Protein AF-A0A6L5TK35-F1 (afdb_monomer)

Nearest PDB structures (foldseek):
  1g4r-assembly1_A  TM=1.426E-01  e=9.897E+00  Bos taurus

Radius of gyration: 71.77 Å; Cα contacts (8 Å, |Δi|>4): 698; chains: 1; bounding box: 148×45×226 Å

Structure (mmCIF, N/CA/C/O backbone):
data_AF-A0A6L5TK35-F1
#
_entry.id   AF-A0A6L5TK35-F1
#
loop_
_atom_site.group_PDB
_atom_site.id
_atom_site.type_symbol
_atom_site.label_atom_id
_atom_site.label_alt_id
_atom_site.label_comp_id
_atom_site.label_asym_id
_atom_site.label_entity_id
_atom_site.label_seq_id
_atom_site.pdbx_PDB_ins_code
_atom_site.Cartn_x
_atom_site.Cartn_y
_atom_site.Cartn_z
_atom_site.occupancy
_atom_site.B_iso_or_equiv
_atom_site.auth_seq_id
_atom_site.auth_comp_id
_atom_site.auth_asym_id
_atom_site.auth_atom_id
_atom_site.pdbx_PDB_model_num
ATOM 1 N N . MET A 1 1 ? 78.927 24.152 -105.990 1.00 52.56 1 MET A N 1
ATOM 2 C CA . MET A 1 1 ? 77.869 25.042 -105.463 1.00 52.56 1 MET A CA 1
ATOM 3 C C . MET A 1 1 ? 78.026 25.077 -103.949 1.00 52.56 1 MET A C 1
ATOM 5 O O . MET A 1 1 ? 78.065 24.007 -103.358 1.00 52.56 1 MET A O 1
ATOM 9 N N . LYS A 1 2 ? 78.252 26.250 -103.337 1.00 48.91 2 LYS A N 1
ATOM 10 C CA . LYS A 1 2 ? 78.361 26.370 -101.871 1.00 48.91 2 LYS A CA 1
ATOM 11 C C . LYS A 1 2 ? 76.968 26.155 -101.270 1.00 48.91 2 LYS A C 1
ATOM 13 O O . LYS A 1 2 ? 76.045 26.854 -101.669 1.00 48.91 2 LYS A O 1
ATOM 18 N N . GLN A 1 3 ? 76.815 25.190 -100.365 1.00 51.94 3 GLN A N 1
ATOM 19 C CA . GLN A 1 3 ? 75.599 25.062 -99.560 1.00 51.94 3 GLN A CA 1
ATOM 20 C C . GLN A 1 3 ? 75.568 26.212 -98.549 1.00 51.94 3 GLN A C 1
ATOM 22 O O . GLN A 1 3 ? 76.463 26.326 -97.713 1.00 51.94 3 GLN A O 1
ATOM 27 N N . GLU A 1 4 ? 74.563 27.077 -98.655 1.00 52.31 4 GLU A N 1
ATOM 28 C CA . GLU A 1 4 ? 74.246 28.053 -97.617 1.00 52.31 4 GLU A CA 1
ATOM 29 C C . GLU A 1 4 ? 73.622 27.324 -96.426 1.00 52.31 4 GLU A C 1
ATOM 31 O O . GLU A 1 4 ? 72.614 26.629 -96.555 1.00 52.31 4 GLU A O 1
ATOM 36 N N . THR A 1 5 ? 74.226 27.467 -95.250 1.00 50.34 5 THR A N 1
ATOM 37 C CA . THR A 1 5 ? 73.636 26.994 -93.999 1.00 50.34 5 THR A CA 1
ATOM 38 C C . THR A 1 5 ? 72.683 28.056 -93.468 1.00 50.34 5 THR A C 1
ATOM 40 O O . THR A 1 5 ? 73.121 29.121 -93.035 1.00 50.34 5 THR A O 1
ATOM 43 N N . VAL A 1 6 ? 71.383 27.762 -93.486 1.00 57.31 6 VAL A N 1
ATOM 44 C CA . VAL A 1 6 ? 70.360 28.585 -92.828 1.00 57.31 6 VAL A CA 1
ATOM 45 C C . VAL A 1 6 ? 70.370 28.275 -91.322 1.00 57.31 6 VAL A C 1
ATOM 47 O O . VAL A 1 6 ? 70.289 27.100 -90.955 1.00 57.31 6 VAL A O 1
ATOM 50 N N . PRO A 1 7 ? 70.473 29.278 -90.430 1.00 59.94 7 PRO A N 1
ATOM 51 C CA . PRO A 1 7 ? 70.455 29.045 -88.989 1.00 59.94 7 PRO A CA 1
ATOM 52 C C . PRO A 1 7 ? 69.076 28.563 -88.514 1.00 59.94 7 PRO A C 1
ATOM 54 O O . PRO A 1 7 ? 68.037 29.002 -89.009 1.00 59.94 7 PRO A O 1
ATOM 57 N N . ALA A 1 8 ? 69.061 27.661 -87.530 1.00 64.75 8 ALA A N 1
ATOM 58 C CA . ALA A 1 8 ? 67.825 27.165 -86.934 1.00 64.75 8 ALA A CA 1
ATOM 59 C C . ALA A 1 8 ? 67.025 28.319 -86.304 1.00 64.75 8 ALA A C 1
ATOM 61 O O . ALA A 1 8 ? 67.561 29.105 -85.527 1.00 64.75 8 ALA A O 1
ATOM 62 N N . THR A 1 9 ? 65.719 28.393 -86.583 1.00 69.56 9 THR A N 1
ATOM 63 C CA . THR A 1 9 ? 64.826 29.471 -86.107 1.00 69.56 9 THR A CA 1
ATOM 64 C C . THR A 1 9 ? 64.514 29.424 -84.602 1.00 69.56 9 THR A C 1
ATOM 66 O O . THR A 1 9 ? 63.673 30.185 -84.129 1.00 69.56 9 THR A O 1
ATOM 69 N N . GLY A 1 10 ? 65.150 28.516 -83.855 1.00 73.25 10 GLY A N 1
ATOM 70 C CA . GLY A 1 10 ? 64.905 28.274 -82.433 1.00 73.25 10 GLY A CA 1
ATOM 71 C C . GLY A 1 10 ? 63.574 27.570 -82.136 1.00 73.25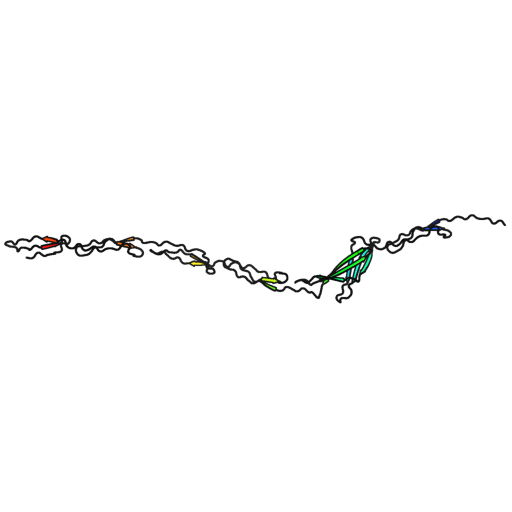 10 GLY A C 1
ATOM 72 O O . GLY A 1 10 ? 62.666 27.507 -82.968 1.00 73.25 10 GLY A O 1
ATOM 73 N N . HIS A 1 11 ? 63.457 27.029 -80.921 1.00 78.31 11 HIS A N 1
ATOM 74 C CA . HIS A 1 11 ? 62.212 26.452 -80.417 1.00 78.31 11 HIS A CA 1
ATOM 75 C C . HIS A 1 11 ? 61.369 27.540 -79.750 1.00 78.31 11 HIS A C 1
ATOM 77 O O . HIS A 1 11 ? 61.715 28.026 -78.675 1.00 78.31 11 HIS A O 1
ATOM 83 N N . LYS A 1 12 ? 60.246 27.911 -80.377 1.00 86.44 12 LYS A N 1
ATOM 84 C CA . LYS A 1 12 ? 59.234 28.758 -79.734 1.00 86.44 12 LYS A CA 1
ATOM 85 C C . LYS A 1 12 ? 58.349 27.895 -78.836 1.00 86.44 12 LYS A C 1
ATOM 87 O O . LYS A 1 12 ? 57.559 27.090 -79.339 1.00 86.44 12 LYS A O 1
ATOM 92 N N . GLU A 1 13 ? 58.538 28.058 -77.536 1.00 87.06 13 GLU A N 1
ATOM 93 C CA . GLU A 1 13 ? 57.864 27.319 -76.471 1.00 87.06 13 GLU A CA 1
ATOM 94 C C . GLU A 1 13 ? 56.397 27.745 -76.321 1.00 87.06 13 GLU A C 1
ATOM 96 O O . GLU A 1 13 ? 56.072 28.931 -76.412 1.00 87.06 13 GLU A O 1
ATOM 101 N N . VAL A 1 14 ? 55.523 26.760 -76.123 1.00 88.75 14 VAL A N 1
ATOM 102 C CA . VAL A 1 14 ? 54.118 26.913 -75.736 1.00 88.75 14 VAL A CA 1
ATOM 103 C C . VAL A 1 14 ? 53.916 26.151 -74.438 1.00 88.75 14 VAL A C 1
ATOM 105 O O . VAL A 1 14 ? 54.375 25.016 -74.309 1.00 88.75 14 VAL A O 1
ATOM 108 N N . THR A 1 15 ? 53.246 26.794 -73.487 1.00 91.94 15 THR A N 1
ATOM 109 C CA . THR A 1 15 ? 52.913 26.208 -72.190 1.00 91.94 15 THR A CA 1
ATOM 110 C C . THR A 1 15 ? 51.672 25.329 -72.312 1.00 91.94 15 THR A C 1
ATOM 112 O O . THR A 1 15 ? 50.625 25.785 -72.773 1.00 91.94 15 THR A O 1
ATOM 115 N N . ASP A 1 16 ? 51.786 24.090 -71.844 1.00 91.75 16 ASP A N 1
ATOM 116 C CA . ASP A 1 16 ? 50.673 23.172 -71.638 1.00 91.75 16 ASP A CA 1
ATOM 117 C C . ASP A 1 16 ? 50.151 23.365 -70.214 1.00 91.75 16 ASP A C 1
ATOM 119 O O . ASP A 1 16 ? 50.834 23.039 -69.237 1.00 91.75 16 ASP A O 1
ATOM 123 N N . ALA A 1 17 ? 48.951 23.937 -70.096 1.00 92.25 17 ALA A N 1
ATOM 124 C CA . ALA A 1 17 ? 48.377 24.304 -68.808 1.00 92.25 17 ALA A CA 1
ATOM 125 C C . ALA A 1 17 ? 48.248 23.093 -67.870 1.00 92.25 17 ALA A C 1
ATOM 127 O O . ALA A 1 17 ? 47.865 21.994 -68.282 1.00 92.25 17 ALA A O 1
ATOM 128 N N . ALA A 1 18 ? 48.538 23.314 -66.587 1.00 92.12 18 ALA A N 1
ATOM 129 C CA . ALA A 1 18 ? 48.286 22.322 -65.553 1.00 92.12 18 ALA A CA 1
ATOM 130 C C . ALA A 1 18 ? 46.787 21.989 -65.465 1.00 92.12 18 ALA A C 1
ATOM 132 O O . ALA A 1 18 ? 45.926 22.861 -65.600 1.00 92.12 18 ALA A O 1
ATOM 133 N N . VAL A 1 19 ? 46.482 20.726 -65.175 1.00 93.31 19 VAL A N 1
ATOM 134 C CA . VAL A 1 1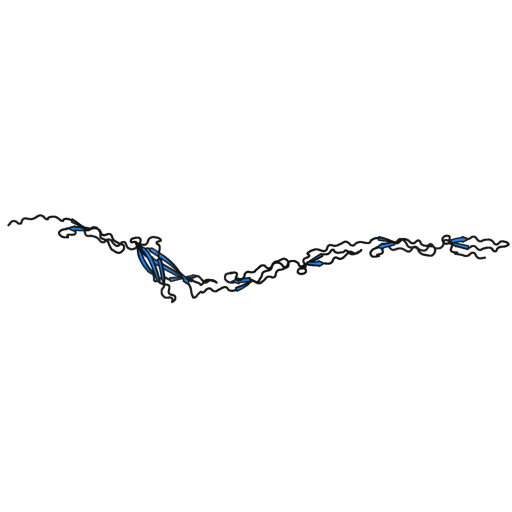9 ? 45.118 20.247 -64.925 1.00 93.31 19 VAL A CA 1
ATOM 135 C C . VAL A 1 19 ? 45.043 19.815 -63.468 1.00 93.31 19 VAL A C 1
ATOM 137 O O . VAL A 1 19 ? 45.734 18.882 -63.063 1.00 93.31 19 VAL A O 1
ATOM 140 N N . ALA A 1 20 ? 44.227 20.488 -62.659 1.00 89.56 20 ALA A N 1
ATOM 141 C CA . ALA A 1 20 ? 44.063 20.113 -61.257 1.00 89.56 20 ALA A CA 1
ATOM 142 C C . ALA A 1 20 ? 43.398 18.723 -61.132 1.00 89.56 20 ALA A C 1
ATOM 144 O O . ALA A 1 20 ? 42.467 18.429 -61.889 1.00 89.56 20 ALA A O 1
ATOM 145 N N . PRO A 1 21 ? 43.842 17.861 -60.196 1.00 89.75 21 PRO A N 1
ATOM 146 C CA . PRO A 1 21 ? 43.161 16.598 -59.924 1.00 89.75 21 PRO A CA 1
ATOM 147 C C . PRO A 1 21 ? 41.766 16.846 -59.334 1.00 89.75 21 PRO A C 1
ATOM 149 O O . PRO A 1 21 ? 41.545 17.820 -58.614 1.00 89.75 21 PRO A O 1
ATOM 152 N N . THR A 1 22 ? 40.830 15.934 -59.593 1.00 90.06 22 THR A N 1
ATOM 153 C CA . THR A 1 22 ? 39.521 15.894 -58.920 1.00 90.06 22 THR A CA 1
ATOM 154 C C . THR A 1 22 ? 39.475 14.729 -57.929 1.00 90.06 22 THR A C 1
ATOM 156 O O . THR A 1 22 ? 40.470 14.031 -57.725 1.00 90.06 22 THR A O 1
ATOM 159 N N . CYS A 1 23 ? 38.320 14.477 -57.304 1.00 86.31 23 CYS A N 1
ATOM 160 C CA . CYS A 1 23 ? 38.152 13.307 -56.436 1.00 86.31 23 CYS A CA 1
ATOM 161 C C . CYS A 1 23 ? 38.309 11.973 -57.185 1.00 86.31 23 CYS A C 1
ATOM 163 O O . CYS A 1 23 ? 38.750 10.998 -56.585 1.00 86.31 23 CYS A O 1
ATOM 165 N N . THR A 1 24 ? 37.990 11.933 -58.484 1.00 87.44 24 THR A N 1
ATOM 166 C CA . THR A 1 24 ? 37.947 10.698 -59.290 1.00 87.44 24 THR A CA 1
ATOM 167 C C . THR A 1 24 ? 38.913 10.687 -60.474 1.00 87.44 24 THR A C 1
ATOM 169 O O . THR A 1 24 ? 39.152 9.625 -61.046 1.00 87.44 24 THR A O 1
ATOM 172 N N . LYS A 1 25 ? 39.483 11.837 -60.862 1.00 89.81 25 LYS A N 1
ATOM 173 C CA . LYS A 1 25 ? 40.400 11.954 -62.005 1.00 89.81 25 LYS A CA 1
ATOM 174 C C . LYS A 1 25 ? 41.754 12.511 -61.579 1.00 89.81 25 LYS A C 1
ATOM 176 O O . LYS A 1 25 ? 41.826 13.493 -60.841 1.00 89.81 25 LYS A O 1
ATOM 181 N N . ASN A 1 26 ? 42.818 11.902 -62.099 1.00 92.62 26 ASN A N 1
ATOM 182 C CA . ASN A 1 26 ? 44.179 12.409 -61.953 1.00 92.62 26 ASN A CA 1
ATOM 183 C C . ASN A 1 26 ? 44.333 13.758 -62.671 1.00 92.62 26 ASN A C 1
ATOM 185 O O . ASN A 1 26 ? 43.735 13.983 -63.724 1.00 92.62 26 ASN A O 1
ATOM 189 N N . GLY A 1 27 ? 45.157 14.629 -62.100 1.00 92.12 27 GLY A N 1
ATOM 190 C CA . GLY A 1 27 ? 45.593 15.882 -62.703 1.00 92.12 27 GLY A CA 1
ATOM 191 C C . GLY A 1 27 ? 46.914 15.734 -63.461 1.00 92.12 27 GLY A C 1
ATOM 192 O O . GLY A 1 27 ? 47.513 14.657 -63.505 1.00 92.12 27 GLY A O 1
ATOM 193 N N . LEU A 1 28 ? 47.392 16.841 -64.020 1.00 94.81 28 LEU A N 1
ATOM 194 C CA . LEU A 1 28 ? 48.664 16.960 -64.728 1.00 94.81 28 LEU A CA 1
ATOM 195 C C . LEU A 1 28 ? 49.396 18.224 -64.268 1.00 94.81 28 LEU A C 1
ATOM 197 O O . LEU A 1 28 ? 48.783 19.283 -64.125 1.00 94.81 28 LEU A O 1
ATOM 201 N N . THR A 1 29 ? 50.710 18.130 -64.057 1.00 94.44 29 THR A N 1
ATOM 202 C CA . THR A 1 29 ? 51.550 19.319 -63.848 1.00 94.44 29 THR A CA 1
ATOM 203 C C . THR A 1 29 ? 51.613 20.169 -65.117 1.00 94.44 29 THR A C 1
ATOM 205 O O . THR A 1 29 ? 51.351 19.682 -66.215 1.00 94.44 29 THR A O 1
ATOM 208 N N . GLU A 1 30 ? 52.029 21.427 -64.988 1.00 94.81 30 GLU A N 1
ATOM 209 C CA . GLU A 1 30 ? 52.361 22.256 -66.149 1.00 94.81 30 GLU A CA 1
ATOM 210 C C . GLU A 1 30 ? 53.496 21.614 -66.971 1.00 94.81 30 GLU A C 1
ATOM 212 O O . GLU A 1 30 ? 54.431 21.017 -66.413 1.00 94.81 30 GLU A O 1
ATOM 217 N N . GLY A 1 31 ? 53.383 21.702 -68.296 1.00 92.38 31 GLY A N 1
ATOM 218 C CA . GLY A 1 31 ? 54.370 21.217 -69.257 1.00 92.38 31 GLY A CA 1
ATOM 219 C C . GLY A 1 31 ? 54.637 22.248 -70.347 1.00 92.38 31 GLY A C 1
ATOM 220 O O . GLY A 1 31 ? 54.054 23.333 -70.353 1.00 92.38 31 GLY A O 1
ATOM 221 N N . SER A 1 32 ? 55.531 21.922 -71.273 1.00 91.81 32 SER A N 1
ATOM 222 C CA . SER A 1 32 ? 55.772 22.775 -72.430 1.00 91.81 32 SER A CA 1
ATOM 223 C C . SER A 1 32 ? 56.319 22.020 -73.634 1.00 91.81 32 SER A C 1
ATOM 225 O O . SER A 1 32 ? 57.124 21.083 -73.521 1.00 91.81 32 SER A O 1
ATOM 227 N N . HIS A 1 33 ? 55.919 22.479 -74.818 1.00 91.56 33 HIS A N 1
ATOM 228 C CA . HIS A 1 33 ? 56.354 21.925 -76.094 1.00 91.56 33 HIS A CA 1
ATOM 229 C C . HIS A 1 33 ? 56.657 23.019 -77.125 1.00 91.56 33 HIS A C 1
ATOM 231 O O . HIS A 1 33 ? 56.273 24.183 -76.997 1.00 91.56 33 HIS A O 1
ATOM 237 N N . CYS A 1 34 ? 57.382 22.659 -78.183 1.00 90.38 34 CYS A N 1
ATOM 238 C CA . CYS A 1 34 ? 57.625 23.568 -79.295 1.00 90.38 34 CYS A CA 1
ATOM 239 C C . CYS A 1 34 ? 56.406 23.643 -80.225 1.00 90.38 34 CYS A C 1
ATOM 241 O O . CYS A 1 34 ? 56.068 22.657 -80.877 1.00 90.38 34 CYS A O 1
ATOM 243 N N . SER A 1 35 ? 55.838 24.842 -80.389 1.00 86.38 35 SER A N 1
ATOM 244 C CA . SER A 1 35 ? 54.681 25.119 -81.269 1.00 86.38 35 SER A CA 1
ATOM 245 C C . SER A 1 35 ? 54.803 24.622 -82.713 1.00 86.38 35 SER A C 1
ATOM 247 O O . SER A 1 35 ? 53.789 24.407 -83.369 1.00 86.38 35 SER A O 1
ATOM 249 N N . LYS A 1 36 ? 56.026 24.500 -83.245 1.00 83.12 36 LYS A N 1
ATOM 250 C CA . LYS A 1 36 ? 56.259 24.139 -84.653 1.00 83.12 36 LYS A CA 1
ATOM 251 C C . LYS A 1 36 ? 56.576 22.664 -84.884 1.00 83.12 36 LYS A C 1
ATOM 253 O O . LYS A 1 36 ? 56.231 22.152 -85.940 1.00 83.12 36 LYS A O 1
ATOM 258 N N . CYS A 1 37 ? 57.269 22.002 -83.956 1.00 86.81 37 CYS A N 1
ATOM 259 C CA . CYS A 1 37 ? 57.750 20.627 -84.153 1.00 86.81 37 CYS A CA 1
ATOM 260 C C . CYS A 1 37 ? 57.312 19.638 -83.067 1.00 86.81 37 CYS A C 1
ATOM 262 O O . CYS A 1 37 ? 57.640 18.461 -83.166 1.00 86.81 37 CYS A O 1
ATOM 264 N N . GLY A 1 38 ? 56.612 20.095 -82.025 1.00 83.69 38 GLY A N 1
ATOM 265 C CA . GLY A 1 38 ? 56.107 19.236 -80.952 1.00 83.69 38 GLY A CA 1
ATOM 266 C C . GLY A 1 38 ? 57.175 18.691 -80.002 1.00 83.69 38 GLY A C 1
ATOM 267 O O . GLY A 1 38 ? 56.848 17.893 -79.131 1.00 83.69 38 GLY A O 1
ATOM 268 N N . TRP A 1 39 ? 58.442 19.107 -80.133 1.00 88.62 39 TRP A N 1
ATOM 269 C CA . TRP A 1 39 ? 59.484 18.697 -79.191 1.00 88.62 39 TRP A CA 1
ATOM 270 C C . TRP A 1 39 ? 59.112 19.135 -77.771 1.00 88.62 39 TRP A C 1
ATOM 272 O O . TRP A 1 39 ? 58.906 20.326 -77.524 1.00 88.62 39 TRP A O 1
ATOM 282 N N . VAL A 1 40 ? 59.005 18.164 -76.865 1.00 88.69 40 VAL A N 1
ATOM 283 C CA . VAL A 1 40 ? 58.624 18.376 -75.468 1.00 88.69 40 VAL A CA 1
ATOM 284 C C . VAL A 1 40 ? 59.851 18.834 -74.696 1.00 88.69 40 VAL A C 1
ATOM 286 O O . VAL A 1 40 ? 60.825 18.092 -74.567 1.00 88.69 40 VAL A O 1
ATOM 289 N N . LYS A 1 41 ? 59.791 20.056 -74.170 1.00 88.00 41 LYS A N 1
ATOM 290 C CA . LYS A 1 41 ? 60.854 20.622 -73.339 1.00 88.00 41 LYS A CA 1
ATOM 291 C C . LYS A 1 41 ? 60.641 20.266 -71.869 1.00 88.00 41 LYS A C 1
ATOM 293 O O . LYS A 1 41 ? 61.600 19.936 -71.176 1.00 88.00 41 LYS A O 1
ATOM 298 N N . GLN A 1 42 ? 59.386 20.262 -71.422 1.00 91.94 42 GLN A N 1
ATOM 299 C CA . GLN A 1 42 ? 58.986 19.804 -70.097 1.00 91.94 42 GLN A CA 1
ATOM 300 C C . GLN A 1 42 ? 57.751 18.911 -70.212 1.00 91.94 42 GLN A C 1
ATOM 302 O O . GLN A 1 42 ? 56.672 19.365 -70.581 1.00 91.94 42 GLN A O 1
ATOM 307 N N . ALA A 1 43 ? 57.902 17.629 -69.884 1.00 91.50 43 ALA A N 1
ATOM 308 C CA . ALA A 1 43 ? 56.780 16.699 -69.886 1.00 91.50 43 ALA A CA 1
ATOM 309 C C . ALA A 1 43 ? 55.846 16.958 -68.694 1.00 91.50 43 ALA A C 1
ATOM 311 O O . ALA A 1 43 ? 56.313 17.135 -67.564 1.00 91.50 43 ALA A O 1
ATOM 312 N N . GLN A 1 44 ? 54.533 16.911 -68.934 1.00 93.44 44 GLN A N 1
ATOM 313 C CA . GLN A 1 44 ? 53.542 16.891 -67.860 1.00 93.44 44 GLN A CA 1
ATOM 314 C C . GLN A 1 44 ? 53.674 15.593 -67.051 1.00 93.44 44 GLN A C 1
ATOM 316 O O . GLN A 1 44 ? 53.818 14.506 -67.615 1.00 93.44 44 GLN A O 1
ATOM 321 N N . LYS A 1 45 ? 53.619 15.699 -65.722 1.00 93.94 45 LYS A N 1
ATOM 322 C CA . LYS A 1 45 ? 53.629 14.558 -64.799 1.00 93.94 45 LYS A CA 1
ATOM 323 C C . LYS A 1 45 ? 52.234 14.357 -64.201 1.00 93.94 45 LYS A C 1
ATOM 325 O O . LYS A 1 45 ? 51.566 15.351 -63.910 1.00 93.94 45 LYS A O 1
ATOM 330 N N . PRO A 1 46 ? 51.791 13.106 -63.990 1.00 92.38 46 PRO A N 1
ATOM 331 C CA . PRO A 1 46 ? 50.503 12.837 -63.368 1.00 92.38 46 PRO A CA 1
ATOM 332 C C . PRO A 1 46 ? 50.493 13.273 -61.898 1.00 92.38 46 PRO A C 1
ATOM 334 O O . PRO A 1 46 ? 51.460 13.056 -61.167 1.00 92.38 46 PRO A O 1
ATOM 337 N N . ILE A 1 47 ? 49.373 13.850 -61.470 1.00 90.69 47 ILE A N 1
ATOM 338 C CA . ILE A 1 47 ? 49.049 14.144 -60.071 1.00 90.69 47 ILE A CA 1
ATOM 339 C C . ILE A 1 47 ? 47.893 13.220 -59.684 1.00 90.69 47 ILE A C 1
ATOM 341 O O . ILE A 1 47 ? 46.862 13.226 -60.356 1.00 90.69 47 ILE A O 1
ATOM 345 N N . SER A 1 48 ? 48.050 12.415 -58.633 1.00 91.62 48 SER A N 1
ATOM 346 C CA . SER A 1 48 ? 46.999 11.489 -58.191 1.00 91.62 48 SER A CA 1
ATOM 347 C C . SER A 1 48 ? 45.694 12.221 -57.871 1.00 91.62 48 SER A C 1
ATOM 349 O O . SER A 1 48 ? 45.712 13.339 -57.354 1.00 91.62 48 SER A O 1
ATOM 351 N N . ALA A 1 49 ? 44.562 11.577 -58.163 1.00 89.69 49 ALA A N 1
ATOM 352 C CA . ALA A 1 49 ? 43.250 12.036 -57.726 1.00 89.69 49 ALA A CA 1
ATOM 353 C C . ALA A 1 49 ? 43.242 12.289 -56.208 1.00 89.69 49 ALA A C 1
ATOM 355 O O . ALA A 1 49 ? 43.883 11.567 -55.442 1.00 89.69 49 ALA A O 1
ATOM 356 N N . ILE A 1 50 ? 42.490 13.303 -55.778 1.00 88.19 50 ILE A N 1
ATOM 357 C CA . ILE A 1 50 ? 42.399 13.720 -54.368 1.00 88.19 50 ILE A CA 1
ATOM 358 C C . ILE A 1 50 ? 41.769 12.609 -53.512 1.00 88.19 50 ILE A C 1
ATOM 360 O O . ILE A 1 50 ? 42.074 12.473 -52.329 1.00 88.19 50 ILE A O 1
ATOM 364 N N . GLY A 1 51 ? 40.901 11.799 -54.125 1.00 86.50 51 GLY A N 1
ATOM 365 C CA . GLY A 1 51 ? 40.095 10.807 -53.437 1.00 86.50 51 GLY A CA 1
ATOM 366 C C . GLY A 1 51 ? 38.935 11.431 -52.664 1.00 86.50 51 GLY A C 1
ATOM 367 O O . GLY A 1 51 ? 38.864 12.641 -52.416 1.00 86.50 51 GLY A O 1
ATOM 368 N N . HIS A 1 52 ? 37.994 10.574 -52.289 1.00 87.75 52 HIS A N 1
ATOM 369 C CA . HIS A 1 52 ? 36.882 10.969 -51.443 1.00 87.75 52 HIS A CA 1
ATOM 370 C C . HIS A 1 52 ? 37.297 10.965 -49.976 1.00 87.75 52 HIS A C 1
ATOM 372 O O . HIS A 1 52 ? 37.937 10.027 -49.501 1.00 87.75 52 HIS A O 1
ATOM 378 N N . ALA A 1 53 ? 36.890 12.005 -49.259 1.00 89.75 53 ALA A N 1
ATOM 379 C CA . ALA A 1 53 ? 37.154 12.146 -47.841 1.00 89.75 53 ALA A CA 1
ATOM 380 C C . ALA A 1 53 ? 35.927 12.717 -47.138 1.00 89.75 53 ALA A C 1
ATOM 382 O O . ALA A 1 53 ? 35.261 13.612 -47.663 1.00 89.75 53 ALA A O 1
ATOM 383 N N . VAL A 1 54 ? 35.659 12.212 -45.941 1.00 90.25 54 VAL A N 1
ATOM 384 C 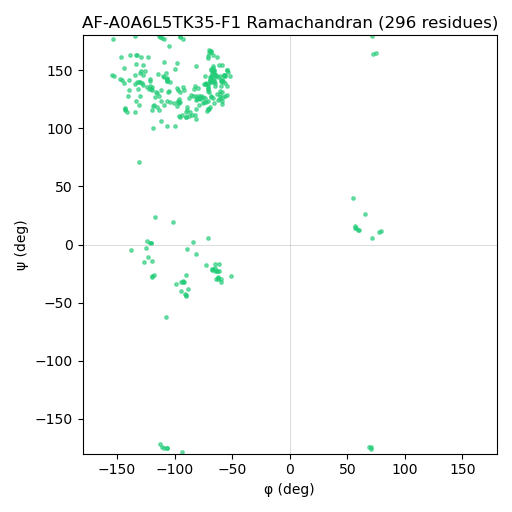CA . VAL A 1 54 ? 34.588 12.710 -45.077 1.00 90.25 54 VAL A CA 1
ATOM 385 C C . VAL A 1 54 ? 35.184 13.684 -44.045 1.00 90.25 54 VAL A C 1
ATOM 387 O O . VAL A 1 54 ? 36.403 13.712 -43.814 1.00 90.25 54 VAL A O 1
ATOM 390 N N . GLU A 1 55 ? 34.363 14.589 -43.510 1.00 85.81 55 GLU A N 1
ATOM 391 C CA . GLU A 1 55 ? 34.754 15.434 -42.378 1.00 85.81 55 GLU A CA 1
ATOM 392 C C . GLU A 1 55 ? 34.603 14.694 -41.045 1.00 85.81 55 GLU A C 1
ATOM 394 O O . GLU A 1 55 ? 33.755 13.817 -40.863 1.00 85.81 55 GLU A O 1
ATOM 399 N N . LYS A 1 56 ? 35.398 15.092 -40.047 1.00 80.94 56 LYS A N 1
ATOM 400 C CA . LYS A 1 56 ? 35.217 14.585 -38.684 1.00 80.94 56 LYS A CA 1
ATOM 401 C C . LYS A 1 56 ? 33.817 14.957 -38.192 1.00 80.94 56 LYS A C 1
ATOM 403 O O . LYS A 1 56 ? 33.490 16.135 -38.155 1.00 80.94 56 LYS A O 1
ATOM 408 N N . LYS A 1 57 ? 33.049 13.950 -37.752 1.00 78.56 57 LYS A N 1
ATOM 409 C CA . LYS A 1 57 ? 31.646 14.076 -37.313 1.00 78.56 57 LYS A CA 1
ATOM 410 C C . LYS A 1 57 ? 30.664 14.479 -38.423 1.00 78.56 57 LYS A C 1
ATOM 412 O O . LYS A 1 57 ? 29.635 15.072 -38.118 1.00 78.56 57 LYS A O 1
ATOM 417 N N . ALA A 1 58 ? 30.968 14.173 -39.684 1.00 82.88 58 ALA A N 1
ATOM 418 C CA . ALA A 1 58 ? 30.005 14.381 -40.756 1.00 82.88 58 ALA A CA 1
ATOM 419 C C . ALA A 1 58 ? 28.688 13.647 -40.474 1.00 82.88 58 ALA A C 1
ATOM 421 O O . ALA A 1 58 ? 28.679 12.536 -39.931 1.00 82.88 58 ALA A O 1
ATOM 422 N N . GLU A 1 59 ? 27.588 14.266 -40.888 1.00 86.31 59 GLU A N 1
ATOM 423 C CA . GLU A 1 59 ? 26.285 13.618 -40.892 1.00 86.31 59 GLU A CA 1
ATOM 424 C C . GLU A 1 59 ? 26.317 12.420 -41.846 1.00 86.31 59 GLU A C 1
ATOM 426 O O . GLU A 1 59 ? 26.766 12.512 -42.992 1.00 86.31 59 GLU A O 1
ATOM 431 N N . THR A 1 60 ? 25.870 11.273 -41.341 1.00 91.38 60 THR A N 1
ATOM 432 C CA . THR A 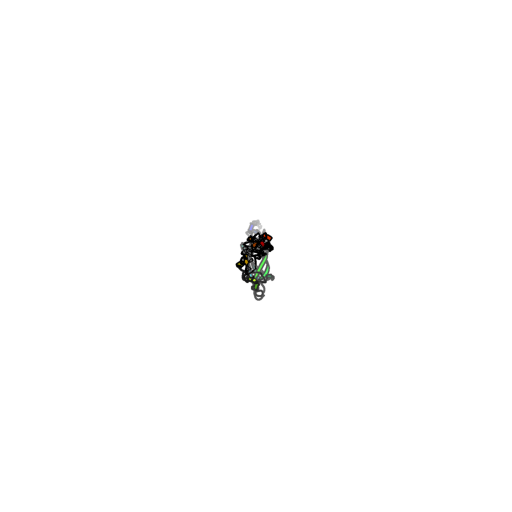1 60 ? 25.839 10.008 -42.075 1.00 91.38 60 THR A CA 1
ATOM 433 C C . THR A 1 60 ? 24.412 9.495 -42.132 1.00 91.38 60 THR A C 1
ATOM 435 O O . THR A 1 60 ? 23.658 9.591 -41.164 1.00 91.38 60 THR A O 1
ATOM 438 N N . VAL A 1 61 ? 24.044 8.932 -43.276 1.00 94.00 61 VAL A N 1
ATOM 439 C CA . VAL A 1 61 ? 22.753 8.274 -43.482 1.00 94.00 61 VAL A CA 1
ATOM 440 C C . VAL A 1 61 ? 22.982 6.770 -43.494 1.00 94.00 61 VAL A C 1
ATOM 442 O O . VAL A 1 61 ? 23.886 6.291 -44.180 1.00 94.00 61 VAL A O 1
ATOM 445 N N . TRP A 1 62 ? 22.168 6.045 -42.725 1.00 94.62 62 TRP A N 1
ATOM 446 C CA . TRP A 1 62 ? 22.302 4.608 -42.500 1.00 94.62 62 TRP A CA 1
ATOM 447 C C . TRP A 1 62 ? 21.054 3.861 -42.967 1.00 94.62 62 TRP A C 1
ATOM 449 O O . TRP A 1 62 ? 19.973 4.004 -42.396 1.00 94.62 62 TRP A O 1
ATOM 459 N N . GLU A 1 63 ? 21.217 3.011 -43.972 1.00 94.06 63 GLU A N 1
ATOM 460 C CA . GLU A 1 63 ? 20.186 2.121 -44.500 1.00 94.06 63 GLU A CA 1
ATOM 461 C C . GLU A 1 63 ? 20.494 0.687 -44.054 1.00 94.06 63 GLU A C 1
ATOM 463 O O . GLU A 1 63 ? 21.370 0.017 -44.600 1.00 94.06 63 GLU A O 1
ATOM 468 N N . TRP A 1 64 ? 19.781 0.221 -43.031 1.00 93.44 64 TRP A N 1
ATOM 469 C CA . TRP A 1 64 ? 19.959 -1.115 -42.462 1.00 93.44 64 TRP A CA 1
ATOM 470 C C . TRP A 1 64 ? 18.941 -2.099 -43.029 1.00 93.44 64 TRP A C 1
ATOM 472 O O . TRP A 1 64 ? 17.736 -1.909 -42.841 1.00 93.44 64 TRP A O 1
ATOM 482 N N . ASN A 1 65 ? 19.428 -3.192 -43.607 1.00 90.75 65 ASN A N 1
ATOM 483 C CA . ASN A 1 65 ? 18.640 -4.335 -44.046 1.00 90.75 65 ASN A CA 1
ATOM 484 C C . ASN A 1 65 ? 18.979 -5.546 -43.163 1.00 90.75 65 ASN A C 1
ATOM 486 O O . ASN A 1 65 ? 20.067 -6.110 -43.278 1.00 90.75 65 ASN A O 1
ATOM 490 N N . ILE A 1 66 ? 18.063 -5.904 -42.260 1.00 88.00 66 ILE A N 1
ATOM 491 C CA . ILE A 1 66 ? 18.207 -7.019 -41.312 1.00 88.00 66 ILE A CA 1
ATOM 492 C C . ILE A 1 66 ? 17.077 -8.015 -41.605 1.00 88.00 66 ILE A C 1
ATOM 494 O O . ILE A 1 66 ? 15.931 -7.756 -41.229 1.00 88.00 66 ILE A O 1
ATOM 498 N N . PRO A 1 67 ? 17.366 -9.108 -42.324 1.00 82.88 67 PRO A N 1
ATOM 499 C CA . PRO A 1 67 ? 16.361 -10.094 -42.702 1.00 82.88 67 PRO A CA 1
ATOM 500 C C . PRO A 1 67 ? 15.839 -10.902 -41.506 1.00 82.88 67 PRO A C 1
ATOM 502 O O . PRO A 1 67 ? 16.606 -11.329 -40.644 1.00 82.88 67 PRO A O 1
ATOM 505 N N . ALA A 1 68 ? 14.529 -11.162 -41.471 1.00 75.44 68 ALA A N 1
ATOM 506 C CA . ALA A 1 68 ? 13.898 -11.968 -40.417 1.00 75.44 68 ALA A CA 1
ATOM 507 C C . ALA A 1 68 ? 14.212 -13.475 -40.525 1.00 75.44 68 ALA A C 1
ATOM 509 O O . ALA A 1 68 ? 14.038 -14.215 -39.561 1.00 75.44 68 ALA A O 1
ATOM 510 N N . ASP A 1 69 ? 14.674 -13.929 -41.692 1.00 73.19 69 ASP A N 1
ATOM 511 C CA . ASP A 1 69 ? 15.023 -15.322 -41.994 1.00 73.19 69 ASP A CA 1
ATOM 512 C C . ASP A 1 69 ? 16.446 -15.712 -41.548 1.00 73.19 69 ASP A C 1
ATOM 514 O O . ASP A 1 69 ? 16.881 -16.840 -41.777 1.00 73.19 69 ASP A O 1
ATOM 518 N N . GLY A 1 70 ? 17.176 -14.787 -40.913 1.00 64.88 70 GLY A N 1
ATOM 519 C CA . GLY A 1 70 ? 18.549 -15.003 -40.457 1.00 64.88 70 GLY A CA 1
ATOM 520 C C . GLY A 1 70 ? 19.604 -14.920 -41.564 1.00 64.88 70 GLY A C 1
ATOM 521 O O . GLY A 1 70 ? 20.759 -15.273 -41.318 1.00 64.88 70 GLY A O 1
ATOM 522 N N . SER A 1 71 ? 19.247 -14.461 -42.769 1.00 74.00 71 SER A N 1
ATOM 523 C CA . SER A 1 71 ? 20.232 -14.145 -43.807 1.00 74.00 71 SER A CA 1
ATOM 524 C C . SER A 1 71 ? 21.091 -12.922 -43.438 1.00 74.00 71 SER A C 1
ATOM 526 O O . SER A 1 71 ? 20.818 -12.202 -42.475 1.00 74.00 71 SER A O 1
ATOM 528 N N . PHE A 1 72 ? 22.202 -12.725 -44.159 1.00 72.56 72 PHE A N 1
ATOM 529 C CA . PHE A 1 72 ? 23.227 -11.741 -43.796 1.00 72.56 72 PHE A CA 1
ATOM 530 C C . PHE A 1 72 ? 22.665 -10.316 -43.725 1.00 72.56 72 PHE A C 1
ATOM 532 O O . PHE A 1 72 ? 22.148 -9.789 -44.710 1.00 72.56 72 PHE A O 1
ATOM 539 N N . ALA A 1 73 ? 22.825 -9.675 -42.566 1.00 85.00 73 ALA A N 1
ATOM 540 C CA . ALA A 1 73 ? 22.476 -8.276 -42.395 1.00 85.00 73 ALA A CA 1
ATOM 541 C C . ALA A 1 73 ? 23.461 -7.383 -43.165 1.00 85.00 73 ALA A C 1
ATOM 543 O O . ALA A 1 73 ? 24.684 -7.517 -43.048 1.00 85.00 73 ALA A O 1
ATOM 544 N N . SER A 1 74 ? 22.920 -6.447 -43.941 1.00 88.56 74 SER A N 1
ATOM 545 C CA . SER A 1 74 ? 23.699 -5.488 -44.723 1.00 88.56 74 SER A CA 1
ATOM 546 C C . SER A 1 74 ? 23.344 -4.062 -44.337 1.00 88.56 74 SER A C 1
ATOM 548 O O . SER A 1 74 ? 22.174 -3.739 -44.119 1.00 88.56 74 SER A O 1
ATOM 550 N N . VAL A 1 75 ? 24.342 -3.188 -44.312 1.00 93.25 75 VAL A N 1
ATOM 551 C CA . VAL A 1 75 ? 24.185 -1.785 -43.934 1.00 93.25 75 VAL A CA 1
ATOM 552 C C . VAL A 1 75 ? 24.844 -0.915 -44.981 1.00 93.25 75 VAL A C 1
ATOM 554 O O . VAL A 1 75 ? 26.048 -1.023 -45.217 1.00 93.25 75 VAL A O 1
ATOM 557 N N . LYS A 1 76 ? 24.063 -0.041 -45.609 1.00 94.06 76 LYS A N 1
ATOM 558 C CA . LYS A 1 76 ? 24.582 0.987 -46.506 1.00 94.06 76 LYS A CA 1
ATOM 559 C C . LYS A 1 76 ? 24.729 2.290 -45.735 1.00 94.06 76 LYS A C 1
ATOM 561 O O . LYS A 1 76 ? 23.779 2.777 -45.128 1.00 94.06 76 LYS A O 1
ATOM 566 N N . VAL A 1 77 ? 25.938 2.837 -45.764 1.00 93.56 77 VAL A N 1
ATOM 567 C CA . VAL A 1 77 ? 26.287 4.099 -45.110 1.00 93.56 77 VAL A CA 1
ATOM 568 C C . VAL A 1 77 ? 26.666 5.095 -46.185 1.00 93.56 77 VAL A C 1
ATOM 570 O O . VAL A 1 77 ? 27.489 4.782 -47.049 1.00 93.56 77 VAL A O 1
ATOM 573 N N . SER A 1 78 ? 26.084 6.289 -46.135 1.00 93.75 78 SER A N 1
ATOM 574 C CA . SER A 1 78 ? 26.409 7.379 -47.054 1.00 93.75 78 SER A CA 1
ATOM 575 C C . SER A 1 78 ? 26.692 8.691 -46.337 1.00 93.75 78 SER A C 1
ATOM 577 O O . SER A 1 78 ? 26.090 8.981 -45.304 1.00 93.75 78 SER A O 1
ATOM 579 N N . ALA A 1 79 ? 27.589 9.486 -46.913 1.00 93.88 79 ALA A N 1
ATOM 580 C CA . ALA A 1 79 ? 28.003 10.796 -46.420 1.00 93.88 79 ALA A CA 1
ATOM 581 C C . ALA A 1 79 ? 28.333 11.726 -47.594 1.00 93.88 79 ALA A C 1
ATOM 583 O O . ALA A 1 79 ? 28.613 11.260 -48.701 1.00 93.88 79 ALA A O 1
ATOM 584 N N . GLN A 1 80 ? 28.351 13.037 -47.351 1.00 93.38 80 GLN A N 1
ATOM 585 C CA . GLN A 1 80 ? 28.860 13.994 -48.335 1.00 93.38 80 GLN A CA 1
ATOM 586 C C . GLN A 1 80 ? 30.392 14.031 -48.314 1.00 93.38 80 GLN A C 1
ATOM 588 O O . GLN A 1 80 ? 31.023 14.085 -47.255 1.00 93.38 80 GLN A O 1
ATOM 593 N N . CYS A 1 81 ? 31.003 14.016 -49.497 1.00 90.94 81 CYS A N 1
ATOM 594 C CA . CYS A 1 81 ? 32.439 14.200 -49.655 1.00 90.94 81 CYS A CA 1
ATOM 595 C C . CYS A 1 81 ? 32.810 15.670 -49.429 1.00 90.94 81 CYS A C 1
ATOM 597 O O . CYS A 1 81 ? 32.336 16.547 -50.148 1.00 90.94 81 CYS A O 1
ATOM 599 N N . LYS A 1 82 ? 33.752 15.950 -48.527 1.00 89.06 82 LYS A N 1
ATOM 600 C CA . LYS A 1 82 ? 34.186 17.330 -48.238 1.00 89.06 82 LYS A CA 1
ATOM 601 C C . LYS A 1 82 ? 34.915 18.019 -49.399 1.00 89.06 82 LYS A C 1
ATOM 603 O O . LYS A 1 82 ? 35.013 19.237 -49.439 1.00 89.06 82 LYS A O 1
ATOM 608 N N . ASN A 1 83 ? 35.453 17.234 -50.334 1.00 88.81 83 ASN A N 1
ATOM 609 C CA . ASN A 1 83 ? 36.284 17.733 -51.432 1.00 88.81 83 ASN A CA 1
ATOM 610 C C . ASN A 1 83 ? 35.469 18.100 -52.687 1.00 88.81 83 ASN A C 1
ATOM 612 O O . ASN A 1 83 ? 35.933 18.899 -53.495 1.00 88.81 83 ASN A O 1
ATOM 616 N N . CYS A 1 84 ? 34.294 17.491 -52.891 1.00 88.19 84 CYS A N 1
ATOM 617 C CA . CYS A 1 84 ? 33.473 17.704 -54.095 1.00 88.19 84 CYS A CA 1
ATOM 618 C C . CYS A 1 84 ? 31.969 17.834 -53.836 1.00 88.19 84 CYS A C 1
ATOM 620 O O . CYS A 1 84 ? 31.229 18.102 -54.775 1.00 88.19 84 CYS A O 1
ATOM 622 N N . ASN A 1 85 ? 31.520 17.657 -52.592 1.00 87.12 85 ASN A N 1
ATOM 623 C CA . ASN A 1 85 ? 30.112 17.656 -52.192 1.00 87.12 85 ASN A CA 1
ATOM 624 C C . ASN A 1 85 ? 29.247 16.572 -52.869 1.00 87.12 85 ASN A C 1
ATOM 626 O O . ASN A 1 85 ? 28.023 16.617 -52.776 1.00 87.12 85 ASN A O 1
ATOM 630 N N . ASP A 1 86 ? 29.871 15.592 -53.531 1.00 91.00 86 ASP A N 1
ATOM 631 C CA . ASP A 1 86 ? 29.181 14.399 -54.013 1.00 91.00 86 ASP A CA 1
ATOM 632 C C . ASP A 1 86 ? 28.859 13.471 -52.841 1.00 91.00 86 ASP A C 1
ATOM 634 O O . ASP A 1 86 ? 29.664 13.298 -51.916 1.00 91.00 86 ASP A O 1
ATOM 638 N N . THR A 1 87 ? 27.716 12.797 -52.925 1.00 92.06 87 THR A N 1
ATOM 639 C CA . THR A 1 87 ? 27.359 11.743 -51.978 1.00 92.06 87 THR A CA 1
ATOM 640 C C . THR A 1 87 ? 28.154 10.484 -52.284 1.00 92.06 87 THR A C 1
ATOM 642 O O . THR A 1 87 ? 28.069 9.920 -53.375 1.00 92.06 87 THR A O 1
ATOM 645 N N . ILE A 1 88 ? 28.906 10.022 -51.294 1.00 92.25 88 ILE A N 1
ATOM 646 C CA . ILE A 1 88 ? 29.631 8.758 -51.339 1.00 92.25 88 ILE A CA 1
ATOM 647 C C . ILE A 1 88 ? 28.946 7.753 -50.430 1.00 92.25 88 ILE A C 1
ATOM 649 O O . ILE A 1 88 ? 28.394 8.116 -49.392 1.00 92.25 88 ILE A O 1
ATOM 653 N N . SER A 1 89 ? 28.998 6.481 -50.802 1.00 92.81 89 SER A N 1
ATOM 654 C CA . SER A 1 89 ? 28.414 5.415 -49.997 1.00 92.81 89 SER A CA 1
ATOM 655 C C . SER A 1 89 ? 29.242 4.149 -50.056 1.00 92.81 89 SER A C 1
ATOM 657 O O . SER A 1 89 ? 29.865 3.860 -51.076 1.00 92.81 89 SER A O 1
ATOM 659 N N . THR A 1 90 ? 29.179 3.361 -48.994 1.00 92.00 90 THR A N 1
ATOM 660 C CA . THR A 1 90 ? 29.703 1.997 -48.960 1.00 92.00 90 THR A CA 1
ATOM 661 C C . THR A 1 90 ? 28.669 1.075 -48.323 1.00 92.00 90 THR A C 1
ATOM 663 O O . THR A 1 90 ? 27.805 1.529 -47.572 1.00 92.00 90 THR A O 1
ATOM 666 N N . THR A 1 91 ? 28.728 -0.213 -48.651 1.00 91.62 91 THR A N 1
ATOM 667 C CA . THR A 1 91 ? 27.845 -1.233 -48.073 1.00 91.62 91 THR A CA 1
ATOM 668 C C . THR A 1 91 ? 28.684 -2.238 -47.306 1.00 91.62 91 THR A C 1
ATOM 670 O O . THR A 1 91 ? 29.630 -2.808 -47.847 1.00 91.62 91 THR A O 1
ATOM 673 N N . ALA A 1 92 ? 28.326 -2.454 -46.049 1.00 88.00 92 ALA A N 1
ATOM 674 C CA . ALA A 1 92 ? 28.943 -3.426 -45.172 1.00 88.00 92 ALA A CA 1
ATOM 675 C C . ALA A 1 92 ? 27.997 -4.617 -44.991 1.00 88.00 92 ALA A C 1
ATOM 677 O O . ALA A 1 92 ? 26.856 -4.447 -44.572 1.00 88.00 92 ALA A O 1
ATOM 678 N N . ASN A 1 93 ? 28.473 -5.822 -45.305 1.00 81.56 93 ASN A N 1
ATOM 679 C CA . ASN A 1 93 ? 27.714 -7.077 -45.169 1.00 81.56 93 ASN A CA 1
ATOM 680 C C . ASN A 1 93 ? 28.115 -7.861 -43.906 1.00 81.56 93 ASN A C 1
ATOM 682 O O . ASN A 1 93 ? 27.954 -9.076 -43.840 1.00 81.56 93 ASN A O 1
ATOM 686 N N . ASN A 1 94 ? 28.736 -7.178 -42.944 1.00 79.06 94 ASN A N 1
ATOM 687 C CA . ASN A 1 94 ? 29.280 -7.739 -41.709 1.00 79.06 94 ASN A CA 1
ATOM 688 C C . ASN A 1 94 ? 28.570 -7.172 -40.471 1.00 79.06 94 ASN A C 1
ATOM 690 O O . ASN A 1 94 ? 29.164 -7.148 -39.398 1.00 79.06 94 ASN A O 1
ATOM 694 N N . ALA A 1 95 ? 27.332 -6.687 -40.613 1.00 86.62 95 ALA A N 1
ATOM 695 C CA . ALA A 1 95 ? 26.548 -6.302 -39.451 1.00 86.62 95 ALA A CA 1
ATOM 696 C C . ALA A 1 95 ? 26.252 -7.553 -38.623 1.00 86.62 95 ALA A C 1
ATOM 698 O O . ALA A 1 95 ? 25.681 -8.528 -39.115 1.00 86.62 95 ALA A O 1
ATOM 699 N N . THR A 1 96 ? 26.680 -7.533 -37.369 1.00 88.25 96 THR A N 1
ATOM 700 C CA . THR A 1 96 ? 26.630 -8.694 -36.482 1.00 88.25 96 THR A CA 1
ATOM 701 C C . THR A 1 96 ? 25.676 -8.447 -35.335 1.00 88.25 96 THR A C 1
ATOM 703 O O . THR A 1 96 ? 25.564 -7.327 -34.837 1.00 88.25 96 THR A O 1
ATOM 706 N N . TYR A 1 97 ? 25.020 -9.514 -34.888 1.00 89.62 97 TYR A N 1
ATOM 707 C CA . TYR A 1 97 ? 24.340 -9.513 -33.601 1.00 89.62 97 TYR A CA 1
ATOM 708 C C . TYR A 1 97 ? 25.352 -9.213 -32.488 1.00 89.62 97 TYR A C 1
ATOM 710 O O . TYR A 1 97 ? 26.416 -9.834 -32.438 1.00 89.62 97 TYR A O 1
ATOM 718 N N . TRP A 1 98 ? 25.016 -8.276 -31.606 1.00 90.19 98 TRP A N 1
ATOM 719 C CA . TRP A 1 98 ? 25.872 -7.868 -30.498 1.00 90.19 98 TRP A CA 1
ATOM 720 C C . TRP A 1 98 ? 25.336 -8.379 -29.159 1.00 90.19 98 TRP A C 1
ATOM 722 O O . TRP A 1 98 ? 25.983 -9.197 -28.505 1.00 90.19 98 TRP A O 1
ATOM 732 N N . HIS A 1 99 ? 24.138 -7.945 -28.771 1.00 92.56 99 HIS A N 1
ATOM 733 C CA . HIS A 1 99 ? 23.428 -8.445 -27.595 1.00 92.56 99 HIS A CA 1
ATOM 734 C C . HIS A 1 99 ? 21.911 -8.281 -27.759 1.00 92.56 99 HIS A C 1
ATOM 736 O O . HIS A 1 99 ? 21.433 -7.698 -28.733 1.00 92.56 99 HIS A O 1
ATOM 742 N N . SER A 1 100 ? 21.150 -8.767 -26.781 1.00 94.19 100 SER A N 1
ATOM 743 C CA . SER A 1 100 ? 19.707 -8.565 -26.685 1.00 94.19 100 SER A CA 1
ATOM 744 C C . SER A 1 100 ? 19.354 -7.618 -25.539 1.00 94.19 100 SER A C 1
ATOM 746 O O . SER A 1 100 ? 20.117 -7.441 -24.587 1.00 94.19 100 SER A O 1
ATOM 748 N N . ILE A 1 101 ? 18.189 -6.993 -25.642 1.00 95.69 101 ILE A N 1
ATOM 749 C CA . ILE A 1 101 ? 17.499 -6.282 -24.570 1.00 95.69 101 ILE A CA 1
ATOM 750 C C . ILE A 1 101 ? 16.292 -7.146 -24.224 1.00 95.69 101 ILE A C 1
ATOM 752 O O . ILE A 1 101 ? 15.471 -7.427 -25.094 1.00 95.69 101 ILE A O 1
ATOM 756 N N . ASN A 1 102 ? 16.203 -7.601 -22.978 1.00 95.00 102 ASN A N 1
ATOM 757 C CA . ASN A 1 102 ? 15.134 -8.505 -22.559 1.00 95.00 102 ASN A CA 1
ATOM 758 C C . ASN A 1 102 ? 13.771 -7.804 -22.582 1.00 95.00 102 ASN A C 1
ATOM 760 O O . ASN A 1 102 ? 13.662 -6.628 -22.223 1.00 95.00 102 ASN A O 1
ATOM 764 N N . ALA A 1 103 ? 12.727 -8.561 -22.914 1.00 96.31 103 ALA A N 1
ATOM 765 C CA . ALA A 1 103 ? 11.351 -8.098 -22.824 1.00 96.31 103 ALA A CA 1
ATOM 766 C C . ALA A 1 103 ? 10.985 -7.676 -21.398 1.00 96.31 103 ALA A C 1
ATOM 768 O O . ALA A 1 103 ? 11.519 -8.183 -20.404 1.00 96.31 103 ALA A O 1
ATOM 769 N N . THR A 1 104 ? 10.003 -6.791 -21.303 1.00 95.25 104 THR A N 1
ATOM 770 C CA . THR A 1 104 ? 9.387 -6.352 -20.047 1.00 95.25 104 THR A CA 1
ATOM 771 C C . THR A 1 104 ? 7.938 -6.846 -19.980 1.00 95.25 104 THR A C 1
ATOM 773 O O . THR A 1 104 ? 7.488 -7.622 -20.824 1.00 95.25 104 THR A O 1
ATOM 776 N N . CYS A 1 105 ? 7.173 -6.403 -18.983 1.00 95.44 105 CYS A N 1
ATOM 777 C CA . CYS A 1 105 ? 5.738 -6.684 -18.939 1.00 95.44 105 CYS A CA 1
ATOM 778 C C . CYS A 1 105 ? 4.970 -6.074 -20.124 1.00 95.44 105 CYS A C 1
ATOM 780 O O . CYS A 1 105 ? 3.951 -6.628 -20.520 1.00 95.44 105 CYS A O 1
ATOM 782 N N . THR A 1 106 ? 5.436 -4.951 -20.685 1.00 95.31 106 THR A N 1
ATOM 783 C CA . THR A 1 106 ? 4.673 -4.161 -21.673 1.00 95.31 106 THR A CA 1
ATOM 784 C C . THR A 1 106 ? 5.380 -3.948 -23.006 1.00 95.31 106 THR A C 1
ATOM 786 O O . THR A 1 106 ? 4.758 -3.460 -23.945 1.00 95.31 106 THR A O 1
ATOM 789 N N . LYS A 1 107 ? 6.668 -4.280 -23.098 1.00 95.00 107 LYS A N 1
ATOM 790 C CA . LYS A 1 107 ? 7.470 -4.135 -24.317 1.00 95.00 107 LYS A CA 1
ATOM 791 C C . LYS A 1 107 ? 8.162 -5.443 -24.647 1.00 95.00 107 LYS A C 1
ATOM 793 O O . LYS A 1 107 ? 8.728 -6.060 -23.740 1.00 95.00 107 LYS A O 1
ATOM 798 N N . ASP A 1 108 ? 8.142 -5.790 -25.924 1.00 95.88 108 ASP A N 1
ATOM 799 C CA . ASP A 1 108 ? 8.902 -6.900 -26.480 1.00 95.88 108 ASP A CA 1
ATOM 800 C C . ASP A 1 108 ? 10.406 -6.658 -26.286 1.00 95.88 108 ASP A C 1
ATOM 802 O O . ASP A 1 108 ? 10.880 -5.526 -26.113 1.00 95.88 108 ASP A O 1
ATOM 806 N N . GLY A 1 109 ? 11.157 -7.752 -26.241 1.00 95.19 109 GLY A N 1
ATOM 807 C CA . GLY A 1 109 ? 12.606 -7.725 -26.244 1.00 95.19 109 GLY A CA 1
ATOM 808 C C . GLY A 1 109 ? 13.123 -7.308 -27.615 1.00 95.19 109 GLY A C 1
ATOM 809 O O . GLY A 1 109 ? 12.434 -7.411 -28.628 1.00 95.19 109 GLY A O 1
ATOM 810 N N . LYS A 1 110 ? 14.373 -6.859 -27.665 1.00 94.94 110 LYS A N 1
ATOM 811 C CA . LYS A 1 110 ? 15.013 -6.416 -28.905 1.00 94.94 110 LYS A CA 1
ATOM 812 C C . LYS A 1 110 ? 16.359 -7.084 -29.106 1.00 94.94 110 LYS A C 1
ATOM 814 O O . LYS A 1 110 ? 17.066 -7.371 -28.145 1.00 94.94 110 LYS A O 1
ATOM 819 N N . ASN A 1 111 ? 16.736 -7.281 -30.360 1.00 92.50 111 ASN A N 1
ATOM 820 C CA . ASN A 1 111 ? 18.085 -7.649 -30.764 1.00 92.50 111 ASN A CA 1
ATOM 821 C C . ASN A 1 111 ? 18.836 -6.389 -31.200 1.00 92.50 111 ASN A C 1
ATOM 823 O O . ASN A 1 111 ? 18.300 -5.578 -31.958 1.00 92.50 111 ASN A O 1
ATOM 827 N N . VAL A 1 112 ? 20.074 -6.234 -30.739 1.00 93.19 112 VAL A N 1
ATOM 828 C CA . VAL A 1 112 ? 20.949 -5.122 -31.115 1.00 93.19 112 VAL A CA 1
ATOM 829 C C . VAL A 1 112 ? 21.987 -5.631 -32.102 1.00 93.19 112 VAL A C 1
ATOM 831 O O . VAL A 1 112 ? 22.743 -6.560 -31.808 1.00 93.19 112 VAL A O 1
ATOM 834 N N . TYR A 1 113 ? 22.019 -5.015 -33.278 1.00 92.50 113 TYR A N 1
ATOM 835 C CA . TYR A 1 113 ? 23.030 -5.256 -34.300 1.00 92.50 113 TYR A CA 1
ATOM 836 C C . TYR A 1 113 ? 24.014 -4.101 -34.313 1.00 92.50 113 TYR A C 1
ATOM 838 O O . TYR A 1 113 ? 23.598 -2.947 -34.222 1.00 92.50 113 TYR A O 1
ATOM 846 N N . SER A 1 114 ? 25.297 -4.405 -34.474 1.00 93.12 114 SER A N 1
ATOM 847 C CA . SER A 1 114 ? 26.344 -3.398 -34.603 1.00 93.12 114 SER A CA 1
ATOM 848 C C . SER A 1 114 ? 27.201 -3.633 -35.838 1.00 93.12 114 SER A C 1
ATOM 850 O O . SER A 1 114 ? 27.294 -4.747 -36.369 1.00 93.12 114 SER A O 1
ATOM 852 N N . VAL A 1 115 ? 27.797 -2.552 -36.334 1.00 93.56 115 VAL A N 1
ATOM 853 C CA . VAL A 1 115 ? 28.707 -2.589 -37.475 1.00 93.56 115 VAL A CA 1
ATOM 854 C C . VAL A 1 115 ? 29.709 -1.441 -37.402 1.00 93.56 115 VAL A C 1
ATOM 856 O O . VAL A 1 115 ? 29.369 -0.326 -37.000 1.00 93.56 115 VAL A O 1
ATOM 859 N N . THR A 1 116 ? 30.932 -1.707 -37.854 1.00 91.94 116 THR A N 1
ATOM 860 C CA . THR A 1 116 ? 31.943 -0.678 -38.116 1.00 91.94 116 THR A CA 1
ATOM 861 C C . THR A 1 116 ? 32.216 -0.619 -39.612 1.00 91.94 116 THR A C 1
ATOM 863 O O . THR A 1 116 ? 32.493 -1.643 -40.238 1.00 91.94 116 THR A O 1
ATOM 866 N N . VAL A 1 117 ? 32.135 0.580 -40.187 1.00 91.38 117 VAL A N 1
ATOM 867 C CA . VAL A 1 117 ? 32.213 0.812 -41.632 1.00 91.38 117 VAL A CA 1
ATOM 868 C C . VAL A 1 117 ? 33.221 1.908 -41.944 1.00 91.38 117 VAL A C 1
ATOM 870 O O . VAL A 1 117 ? 33.110 3.015 -41.425 1.00 91.38 117 VAL A O 1
ATOM 873 N N . SER A 1 118 ? 34.160 1.632 -42.846 1.00 90.94 118 SER A N 1
ATOM 874 C CA . SER A 1 118 ? 35.109 2.631 -43.342 1.00 90.94 118 SER A CA 1
ATOM 875 C C . SER A 1 118 ? 34.550 3.354 -44.574 1.00 90.94 118 SER A C 1
ATOM 877 O O . SER A 1 118 ? 34.325 2.731 -45.613 1.00 90.94 118 SER A O 1
ATOM 879 N N . LEU A 1 119 ? 34.355 4.673 -44.498 1.00 90.69 119 LEU A N 1
ATOM 880 C CA . LEU A 1 119 ? 33.876 5.520 -45.598 1.00 90.69 119 LEU A CA 1
ATOM 881 C C . LEU A 1 119 ? 34.742 6.782 -45.717 1.00 90.69 119 LEU A C 1
ATOM 883 O O . LEU A 1 119 ? 34.891 7.540 -44.764 1.00 90.69 119 LEU A O 1
ATOM 887 N N . GLY A 1 120 ? 35.332 7.009 -46.896 1.00 86.44 120 GLY A N 1
ATOM 888 C CA . GLY A 1 120 ? 36.166 8.190 -47.167 1.00 86.44 120 GLY A CA 1
ATOM 889 C C . GLY A 1 120 ? 37.328 8.377 -46.180 1.00 86.44 120 GLY A C 1
ATOM 890 O O . GLY A 1 120 ? 37.598 9.498 -45.748 1.00 86.44 120 GLY A O 1
ATOM 891 N N . GLY A 1 121 ? 37.985 7.276 -45.795 1.00 84.81 121 GLY A N 1
ATOM 892 C CA . GLY A 1 121 ? 39.149 7.276 -44.901 1.00 84.81 121 GLY A CA 1
ATOM 893 C C . GLY A 1 121 ? 38.835 7.420 -43.407 1.00 84.81 121 GLY A C 1
ATOM 894 O O . GLY A 1 121 ? 39.755 7.654 -42.627 1.00 84.81 121 GLY A O 1
ATOM 895 N N . GLN A 1 122 ? 37.567 7.303 -43.003 1.00 88.50 122 GLN A N 1
ATOM 896 C CA . GLN A 1 122 ? 37.141 7.312 -41.602 1.00 88.50 122 GLN A CA 1
ATOM 897 C C . GLN A 1 122 ? 36.278 6.099 -41.276 1.00 88.50 122 GLN A C 1
ATOM 899 O O . GLN A 1 122 ? 35.479 5.677 -42.109 1.00 88.50 122 GLN A O 1
ATOM 904 N N . ASP A 1 123 ? 36.402 5.601 -40.048 1.00 90.94 123 ASP A N 1
ATOM 905 C CA . ASP A 1 123 ? 35.556 4.532 -39.527 1.00 90.94 123 ASP A CA 1
ATOM 906 C C . ASP A 1 123 ? 34.347 5.109 -38.792 1.00 90.94 123 ASP A C 1
ATOM 908 O O . ASP A 1 123 ? 34.463 6.033 -37.981 1.00 90.94 123 ASP A O 1
ATOM 912 N N . PHE A 1 124 ? 33.187 4.531 -39.071 1.00 90.75 124 PHE A N 1
ATOM 913 C CA . PHE A 1 124 ? 31.912 4.868 -38.464 1.00 90.75 124 PHE A CA 1
ATOM 914 C C . PHE A 1 124 ? 31.350 3.644 -37.760 1.00 90.75 124 PHE A C 1
ATOM 916 O O . PHE A 1 124 ? 31.307 2.560 -38.337 1.00 90.75 124 PHE A O 1
ATOM 923 N N . TYR A 1 125 ? 30.898 3.838 -36.527 1.00 91.88 125 TYR A N 1
ATOM 924 C CA . TYR A 1 125 ? 30.231 2.814 -35.738 1.00 91.88 125 TYR A CA 1
ATOM 925 C C . TYR A 1 125 ? 28.732 3.094 -35.703 1.00 91.88 125 TYR A C 1
ATOM 927 O O . TYR A 1 125 ? 28.325 4.230 -35.447 1.00 91.88 125 TYR A O 1
ATOM 935 N N . GLY A 1 126 ? 27.929 2.069 -35.969 1.00 91.25 126 GLY A N 1
ATOM 936 C CA . GLY A 1 126 ? 26.477 2.156 -35.939 1.00 91.25 126 GLY A CA 1
ATOM 937 C C . GLY A 1 126 ? 25.868 0.975 -35.202 1.00 91.25 126 GLY A C 1
ATOM 938 O O . GLY A 1 126 ? 26.357 -0.150 -35.303 1.00 91.25 126 GLY A O 1
ATOM 939 N N . GLU A 1 127 ? 24.765 1.244 -34.511 1.00 93.94 127 GLU A N 1
ATOM 940 C CA . GLU A 1 127 ? 23.928 0.241 -33.861 1.00 93.94 127 GLU A CA 1
ATOM 941 C C . GLU A 1 127 ? 22.480 0.385 -34.323 1.00 93.94 127 GLU A C 1
ATOM 943 O O . GLU A 1 127 ? 22.012 1.487 -34.628 1.00 93.94 127 GLU A O 1
ATOM 948 N N . LYS A 1 128 ? 21.757 -0.734 -34.355 1.00 93.06 128 LYS A N 1
ATOM 949 C CA . LYS A 1 128 ? 20.320 -0.753 -34.610 1.00 93.06 128 LYS A CA 1
ATOM 950 C C . LYS A 1 128 ? 19.625 -1.777 -33.727 1.00 93.06 128 LYS A C 1
ATOM 952 O O . LYS A 1 128 ? 19.978 -2.955 -33.729 1.00 93.06 128 LYS A O 1
ATOM 957 N N . GLU A 1 129 ? 18.592 -1.319 -33.030 1.00 94.38 129 GLU A N 1
ATOM 958 C CA . GLU A 1 129 ? 17.645 -2.177 -32.327 1.00 94.38 129 GLU A CA 1
ATOM 959 C C . GLU A 1 129 ? 16.570 -2.684 -33.299 1.00 94.38 129 GLU A C 1
ATOM 961 O O . GLU A 1 129 ? 15.999 -1.911 -34.075 1.00 94.38 129 GLU A O 1
ATOM 966 N N . VAL A 1 130 ? 16.273 -3.979 -33.241 1.00 91.38 130 VAL A N 1
ATOM 967 C CA . VAL A 1 130 ? 15.193 -4.632 -33.993 1.00 91.38 130 VAL A CA 1
ATOM 968 C C . VAL A 1 130 ? 14.369 -5.471 -33.024 1.00 91.38 130 VAL A C 1
ATOM 970 O O . VAL A 1 130 ? 14.940 -6.117 -32.149 1.00 91.38 130 VAL A O 1
ATOM 973 N N . GLU A 1 131 ? 13.045 -5.469 -33.171 1.00 91.69 131 GLU A N 1
ATOM 974 C CA . GLU A 1 131 ? 12.154 -6.299 -32.351 1.00 91.69 131 GLU A CA 1
ATOM 975 C C . GLU A 1 131 ? 12.562 -7.779 -32.411 1.00 91.69 131 GLU A C 1
ATOM 977 O O . GLU A 1 131 ? 12.892 -8.309 -33.477 1.00 91.69 131 GLU A O 1
ATOM 982 N N . ASN A 1 132 ? 12.562 -8.445 -31.258 1.00 90.81 132 ASN A N 1
ATOM 983 C CA . ASN A 1 132 ? 12.866 -9.863 -31.144 1.00 90.81 132 ASN A CA 1
ATOM 984 C C . ASN A 1 132 ? 11.556 -10.662 -31.039 1.00 90.81 132 ASN A C 1
ATOM 986 O O . ASN A 1 132 ? 10.992 -10.757 -29.948 1.00 90.81 132 ASN A O 1
ATOM 990 N N . PRO A 1 133 ? 11.087 -11.310 -32.121 1.00 87.44 133 PRO A N 1
ATOM 991 C CA . PRO A 1 133 ? 9.820 -12.044 -32.103 1.00 87.44 133 PRO A CA 1
ATOM 992 C C . PRO A 1 133 ? 9.831 -13.254 -31.156 1.00 87.44 133 PRO A C 1
ATOM 994 O O . PRO A 1 133 ? 8.773 -13.773 -30.811 1.00 87.44 133 PRO A O 1
ATOM 997 N N . ASN A 1 134 ? 11.015 -13.708 -30.731 1.00 90.00 134 ASN A N 1
ATOM 998 C CA . ASN A 1 134 ? 11.168 -14.827 -29.803 1.00 90.00 134 ASN A CA 1
ATOM 999 C C . ASN A 1 134 ? 11.161 -14.399 -28.326 1.00 90.00 134 ASN A C 1
ATOM 1001 O O . ASN A 1 134 ? 11.216 -15.265 -27.456 1.00 90.00 134 ASN A O 1
ATOM 1005 N N . ASP A 1 135 ? 11.109 -13.097 -28.031 1.00 93.19 135 ASP A N 1
ATOM 1006 C CA . ASP A 1 135 ? 10.993 -12.576 -26.667 1.00 93.19 135 ASP A CA 1
ATOM 1007 C C . ASP A 1 135 ? 9.869 -11.528 -26.584 1.00 93.19 135 ASP A C 1
ATOM 1009 O O . ASP A 1 135 ? 10.144 -10.334 -26.482 1.00 93.19 135 ASP A O 1
ATOM 1013 N N . PRO A 1 136 ? 8.592 -11.939 -26.685 1.00 94.50 136 PRO A N 1
ATOM 1014 C CA . PRO A 1 136 ? 7.466 -11.015 -26.596 1.00 94.50 136 PRO A CA 1
ATOM 1015 C C . PRO A 1 136 ? 7.264 -10.485 -25.167 1.00 94.50 136 PRO A C 1
ATOM 1017 O O . PRO A 1 136 ? 7.706 -11.081 -24.178 1.00 94.50 136 PRO A O 1
ATOM 1020 N N . ALA A 1 137 ? 6.529 -9.379 -25.045 1.00 95.31 137 ALA A N 1
ATOM 1021 C CA . ALA A 1 137 ? 6.090 -8.824 -23.775 1.00 95.31 137 ALA A CA 1
ATOM 1022 C C . ALA A 1 137 ? 5.328 -9.884 -22.969 1.00 95.31 137 ALA A C 1
ATOM 1024 O O . ALA A 1 137 ? 4.383 -10.513 -23.447 1.00 95.31 137 ALA A O 1
ATOM 1025 N N . ARG A 1 138 ? 5.732 -10.074 -21.711 1.00 92.94 138 ARG A N 1
ATOM 1026 C CA . ARG A 1 138 ? 5.221 -11.177 -20.874 1.00 92.94 138 ARG A CA 1
ATOM 1027 C C . ARG A 1 138 ? 3.867 -10.878 -20.228 1.00 92.94 138 ARG A C 1
ATOM 1029 O O . ARG A 1 138 ? 3.274 -11.763 -19.620 1.00 92.94 138 ARG A O 1
ATOM 1036 N N . GLY A 1 139 ? 3.385 -9.641 -20.345 1.00 93.31 139 GLY A N 1
ATOM 1037 C CA . GLY A 1 139 ? 2.219 -9.165 -19.613 1.00 93.31 139 GLY A CA 1
ATOM 1038 C C . GLY A 1 139 ? 2.497 -8.996 -18.118 1.00 93.31 139 GLY A C 1
ATOM 1039 O O . GLY A 1 139 ? 3.626 -9.142 -17.639 1.00 93.31 139 GLY A O 1
ATOM 1040 N N . HIS A 1 140 ? 1.450 -8.649 -17.374 1.00 95.56 140 HIS A N 1
ATOM 1041 C CA . HIS A 1 140 ? 1.507 -8.554 -15.921 1.00 95.56 140 HIS A CA 1
ATOM 1042 C C . HIS A 1 140 ? 1.027 -9.855 -15.277 1.00 95.56 140 HIS A C 1
ATOM 1044 O O . HIS A 1 140 ? -0.048 -10.353 -15.604 1.00 95.56 140 HIS A O 1
ATOM 1050 N N . THR A 1 141 ? 1.805 -10.366 -14.325 1.00 96.06 141 THR A N 1
ATOM 1051 C CA . THR A 1 141 ? 1.391 -11.481 -13.467 1.00 96.06 141 THR A CA 1
ATOM 1052 C C . THR A 1 141 ? 0.790 -10.913 -12.191 1.00 96.06 141 THR A C 1
ATOM 1054 O O . THR A 1 141 ? 1.509 -10.307 -11.398 1.00 96.06 141 THR A O 1
ATOM 1057 N N . GLU A 1 142 ? -0.518 -11.080 -12.005 1.00 97.25 142 GLU A N 1
ATOM 1058 C CA . GLU A 1 142 ? -1.236 -10.495 -10.870 1.00 97.25 142 GLU A CA 1
ATOM 1059 C C . GLU A 1 142 ? -0.891 -11.185 -9.543 1.00 97.25 142 GLU A C 1
ATOM 1061 O O . GLU A 1 142 ? -0.918 -12.411 -9.431 1.00 97.25 142 GLU A O 1
ATOM 1066 N N . VAL A 1 143 ? -0.648 -10.374 -8.518 1.00 97.94 143 VAL A N 1
ATOM 1067 C CA . VAL A 1 143 ? -0.643 -10.755 -7.104 1.00 97.94 143 VAL A CA 1
ATOM 1068 C C . VAL A 1 143 ? -1.710 -9.930 -6.402 1.00 97.94 143 VAL A C 1
ATOM 1070 O O . VAL A 1 143 ? -1.846 -8.735 -6.664 1.00 97.94 143 VAL A O 1
ATOM 1073 N N . ILE A 1 144 ? -2.493 -10.587 -5.547 1.00 98.00 144 ILE A N 1
ATOM 1074 C CA . ILE A 1 144 ? -3.584 -9.958 -4.803 1.00 98.00 144 ILE A CA 1
ATOM 1075 C C . ILE A 1 144 ? -3.030 -9.369 -3.508 1.00 98.00 144 ILE A C 1
ATOM 1077 O O . ILE A 1 144 ? -2.444 -10.088 -2.696 1.00 98.00 144 ILE A O 1
ATOM 1081 N N . ASP A 1 145 ? -3.288 -8.082 -3.303 1.00 97.44 145 ASP A N 1
ATOM 1082 C CA . ASP A 1 145 ? -3.065 -7.396 -2.037 1.00 97.44 145 ASP A CA 1
ATOM 1083 C C . ASP A 1 145 ? -4.343 -7.515 -1.209 1.00 97.44 145 ASP A C 1
ATOM 1085 O O . ASP A 1 145 ? -5.385 -6.947 -1.554 1.00 97.44 145 ASP A O 1
ATOM 1089 N N . ALA A 1 146 ? -4.280 -8.315 -0.144 1.00 97.81 146 ALA A N 1
ATOM 1090 C CA . ALA A 1 146 ? -5.449 -8.643 0.660 1.00 97.81 146 ALA A CA 1
ATOM 1091 C C . ALA A 1 146 ? -6.111 -7.386 1.249 1.00 97.81 146 ALA A C 1
ATOM 1093 O O . ALA A 1 146 ? -5.440 -6.452 1.697 1.00 97.81 146 ALA A O 1
ATOM 1094 N N . ALA A 1 147 ? -7.445 -7.390 1.281 1.00 98.00 147 ALA A N 1
ATOM 1095 C CA . ALA A 1 147 ? -8.208 -6.359 1.970 1.00 98.00 147 ALA A CA 1
ATOM 1096 C C . ALA A 1 147 ? -7.934 -6.391 3.481 1.00 98.00 147 ALA A C 1
ATOM 1098 O O . ALA A 1 147 ? -7.779 -7.458 4.081 1.00 98.00 147 ALA A O 1
ATOM 1099 N N . VAL A 1 148 ? -7.952 -5.214 4.100 1.00 98.06 148 VAL A N 1
ATOM 1100 C CA . VAL A 1 148 ? -7.838 -5.037 5.549 1.00 98.06 148 VAL A CA 1
ATOM 1101 C C . VAL A 1 148 ? -9.116 -4.366 6.030 1.00 98.06 148 VAL A C 1
ATOM 1103 O O . VAL A 1 148 ? -9.446 -3.267 5.594 1.00 98.06 148 VAL A O 1
ATOM 1106 N N . ALA A 1 149 ? -9.873 -5.019 6.906 1.00 97.44 149 ALA A N 1
ATOM 1107 C CA . ALA A 1 149 ? -11.099 -4.426 7.432 1.00 97.44 149 ALA A CA 1
ATOM 1108 C C . ALA A 1 149 ? -10.780 -3.231 8.359 1.00 97.44 149 ALA A C 1
ATOM 1110 O O . ALA A 1 149 ? -9.813 -3.310 9.119 1.00 97.44 149 ALA A O 1
ATOM 1111 N N . PRO A 1 150 ? -11.572 -2.141 8.332 1.00 98.19 150 PRO A N 1
ATOM 1112 C CA . PRO A 1 150 ? -11.428 -1.050 9.293 1.00 98.19 150 PRO A CA 1
ATOM 1113 C C . PRO A 1 150 ? -11.800 -1.505 10.710 1.00 98.19 150 PRO A C 1
ATOM 1115 O O . PRO A 1 150 ? -12.639 -2.390 10.898 1.00 98.19 150 PRO A O 1
ATOM 1118 N N . THR A 1 151 ? -11.228 -0.845 11.714 1.00 97.25 151 THR A N 1
ATOM 1119 C CA . THR A 1 151 ? -11.598 -1.011 13.128 1.00 97.25 151 THR A CA 1
ATOM 1120 C C . THR A 1 151 ? -12.295 0.250 13.645 1.00 97.25 151 THR A C 1
ATOM 1122 O O . THR A 1 151 ? -12.580 1.172 12.881 1.00 97.25 151 THR A O 1
ATOM 1125 N N . CYS A 1 152 ? -12.605 0.320 14.945 1.00 97.50 152 CYS A N 1
ATOM 1126 C CA . CYS A 1 152 ? -13.178 1.535 15.538 1.00 97.50 152 CYS A CA 1
ATOM 1127 C C . CYS A 1 152 ? -12.256 2.757 15.390 1.00 97.50 152 CYS A C 1
ATOM 1129 O O . CYS A 1 152 ? -12.750 3.874 15.261 1.00 97.50 152 CYS A O 1
ATOM 1131 N N . THR A 1 153 ? -10.936 2.549 15.405 1.00 96.62 153 THR A N 1
ATOM 1132 C CA . THR A 1 153 ? -9.931 3.624 15.439 1.00 96.62 153 THR A CA 1
ATOM 1133 C C . THR A 1 153 ? -9.021 3.651 14.216 1.00 96.62 153 THR A C 1
ATOM 1135 O O . THR A 1 153 ? -8.512 4.712 13.869 1.00 96.62 153 THR A O 1
ATOM 1138 N N . GLU A 1 154 ? -8.812 2.513 13.554 1.00 97.44 154 GLU A N 1
ATOM 1139 C CA . GLU A 1 154 ? -7.927 2.400 12.393 1.00 97.44 154 GLU A CA 1
ATOM 1140 C C . GLU A 1 154 ? -8.730 2.252 11.101 1.00 97.44 154 GLU A C 1
ATOM 1142 O O . GLU A 1 154 ? -9.747 1.557 11.044 1.00 97.44 154 GLU A O 1
ATOM 1147 N N . THR A 1 155 ? -8.259 2.907 10.043 1.00 98.25 155 THR A N 1
ATOM 1148 C CA . THR A 1 155 ? -8.804 2.750 8.694 1.00 98.25 155 THR A CA 1
ATOM 1149 C C . THR A 1 155 ? -8.499 1.364 8.134 1.00 98.25 155 THR A C 1
ATOM 1151 O O . THR A 1 155 ? -7.449 0.792 8.417 1.00 98.25 155 THR A O 1
ATOM 1154 N N . GLY A 1 156 ? -9.383 0.864 7.279 1.00 98.12 156 GLY A N 1
ATOM 1155 C CA . GLY A 1 156 ? -9.162 -0.334 6.477 1.00 98.12 156 GLY A CA 1
ATOM 1156 C C . GLY A 1 156 ? -8.644 -0.010 5.077 1.00 98.12 156 GLY A C 1
ATOM 1157 O O . GLY A 1 156 ? -8.519 1.153 4.689 1.00 98.12 156 GLY A O 1
ATOM 1158 N N . LEU A 1 157 ? -8.401 -1.055 4.295 1.00 98.44 157 LEU A N 1
ATOM 1159 C CA . LEU A 1 157 ? -8.027 -1.000 2.886 1.00 98.44 157 LEU A CA 1
ATOM 1160 C C . LEU A 1 157 ? -8.882 -1.980 2.080 1.00 98.44 157 LEU A C 1
ATOM 1162 O O . LEU A 1 157 ? -9.122 -3.112 2.508 1.00 98.44 157 LEU A O 1
ATOM 1166 N N . THR A 1 158 ? -9.312 -1.572 0.889 1.00 98.25 158 THR A N 1
ATOM 1167 C CA . THR A 1 158 ? -9.925 -2.493 -0.077 1.00 98.25 158 THR A CA 1
ATOM 1168 C C . THR A 1 158 ? -8.891 -3.478 -0.638 1.00 98.25 158 THR A C 1
ATOM 1170 O O . THR A 1 158 ? -7.682 -3.318 -0.470 1.00 98.25 158 THR A O 1
ATOM 1173 N N . GLU A 1 159 ? -9.361 -4.532 -1.306 1.00 98.12 159 GLU A N 1
ATOM 1174 C CA . GLU A 1 159 ? -8.481 -5.459 -2.024 1.00 98.12 159 GLU A CA 1
ATOM 1175 C C . GLU A 1 159 ? -7.839 -4.768 -3.237 1.00 98.12 159 GLU A C 1
ATOM 1177 O O . GLU A 1 159 ? -8.550 -4.242 -4.108 1.00 98.12 159 GLU A O 1
ATOM 1182 N N . GLY A 1 160 ? -6.510 -4.837 -3.315 1.00 98.12 160 GLY A N 1
ATOM 1183 C CA . GLY A 1 160 ? -5.697 -4.324 -4.416 1.00 98.12 160 GLY A CA 1
ATOM 1184 C C . GLY A 1 160 ? -5.026 -5.441 -5.211 1.00 98.12 160 GLY A C 1
ATOM 1185 O O . GLY A 1 160 ? -5.177 -6.627 -4.914 1.00 98.12 160 GLY A O 1
ATOM 1186 N N . LYS A 1 161 ? -4.296 -5.058 -6.257 1.00 98.38 161 LYS A N 1
ATOM 1187 C CA . LYS A 1 161 ? -3.483 -5.970 -7.063 1.00 98.38 161 LYS A CA 1
ATOM 1188 C C . LYS A 1 161 ? -2.238 -5.271 -7.589 1.00 98.38 161 LYS A C 1
ATOM 1190 O O . LYS A 1 161 ? -2.331 -4.146 -8.094 1.00 98.38 161 LYS A O 1
ATOM 1195 N N . HIS A 1 162 ? -1.122 -5.988 -7.628 1.00 97.94 162 HIS A N 1
ATOM 1196 C CA . HIS A 1 162 ? 0.106 -5.544 -8.285 1.00 97.94 162 HIS A CA 1
ATOM 1197 C C . HIS A 1 162 ? 0.717 -6.642 -9.162 1.00 97.94 162 HIS A C 1
ATOM 1199 O O . HIS A 1 162 ? 0.375 -7.818 -9.062 1.00 97.94 162 HIS A O 1
ATOM 1205 N N . CYS A 1 163 ? 1.617 -6.254 -10.064 1.00 97.62 163 CYS A N 1
ATOM 1206 C CA . CYS A 1 163 ? 2.401 -7.197 -10.856 1.00 97.62 163 CYS A CA 1
ATOM 1207 C C . CYS A 1 163 ? 3.588 -7.731 -10.041 1.00 97.62 163 CYS A C 1
ATOM 1209 O O . CYS A 1 163 ? 4.426 -6.932 -9.630 1.00 97.62 163 CYS A O 1
ATOM 1211 N N . SER A 1 164 ? 3.750 -9.049 -9.901 1.00 97.12 164 SER A N 1
ATOM 1212 C CA . SER A 1 164 ? 4.884 -9.636 -9.155 1.00 97.12 164 SER A CA 1
ATOM 1213 C C . SER A 1 164 ? 6.264 -9.346 -9.754 1.00 97.12 164 SER A C 1
ATOM 1215 O O . SER A 1 164 ? 7.277 -9.450 -9.068 1.00 97.12 164 SER A O 1
ATOM 1217 N N . VAL A 1 165 ? 6.320 -9.044 -11.055 1.00 95.19 165 VAL A N 1
ATOM 1218 C CA . VAL A 1 165 ? 7.577 -8.897 -11.803 1.00 95.19 165 VAL A CA 1
ATOM 1219 C C . VAL A 1 165 ? 8.071 -7.453 -11.785 1.00 95.19 165 VAL A C 1
ATOM 1221 O O . VAL A 1 165 ? 9.262 -7.207 -11.624 1.00 95.19 165 VAL A O 1
ATOM 1224 N N . CYS A 1 166 ? 7.165 -6.490 -11.973 1.00 95.06 166 CYS A N 1
ATOM 1225 C CA . CYS A 1 166 ? 7.514 -5.073 -12.122 1.00 95.06 166 CYS A CA 1
ATOM 1226 C C . CYS A 1 166 ? 6.879 -4.156 -11.070 1.00 95.06 166 CYS A C 1
ATOM 1228 O O . CYS A 1 166 ? 7.081 -2.946 -11.134 1.00 95.06 166 CYS A O 1
ATOM 1230 N N . ASN A 1 167 ? 6.104 -4.704 -10.128 1.00 96.19 167 ASN A N 1
ATOM 1231 C CA . ASN A 1 167 ? 5.413 -3.986 -9.050 1.00 96.19 167 ASN A CA 1
ATOM 1232 C C . ASN A 1 167 ? 4.456 -2.877 -9.515 1.00 96.19 167 ASN A C 1
ATOM 1234 O O . ASN A 1 167 ? 4.034 -2.038 -8.723 1.00 96.19 167 ASN A O 1
ATOM 1238 N N . THR A 1 168 ? 4.081 -2.864 -10.797 1.00 96.75 168 THR A N 1
ATOM 1239 C CA . THR A 1 168 ? 3.034 -1.973 -11.296 1.00 96.75 168 THR A CA 1
ATOM 1240 C C . THR A 1 168 ? 1.729 -2.290 -10.578 1.00 96.75 168 THR A C 1
ATOM 1242 O O . THR A 1 168 ? 1.297 -3.442 -10.569 1.00 96.75 168 THR A O 1
ATOM 1245 N N . VAL A 1 169 ? 1.103 -1.267 -9.999 1.00 97.44 169 VAL A N 1
ATOM 1246 C CA . VAL A 1 169 ? -0.228 -1.375 -9.398 1.00 97.44 169 VAL A CA 1
ATOM 1247 C C . VAL A 1 169 ? -1.246 -1.568 -10.517 1.00 97.44 169 VAL A C 1
ATOM 1249 O O . VAL A 1 169 ? -1.383 -0.717 -11.394 1.00 97.44 169 VAL A O 1
ATOM 1252 N N . LEU A 1 170 ? -1.941 -2.701 -10.490 1.00 96.94 170 LEU A N 1
ATOM 1253 C CA . LEU A 1 170 ? -2.972 -3.070 -11.464 1.00 96.94 170 LEU A CA 1
ATOM 1254 C C . LEU A 1 170 ? -4.362 -2.668 -10.964 1.00 96.94 170 LEU A C 1
ATOM 1256 O O . LEU A 1 170 ? -5.230 -2.294 -11.748 1.00 96.94 170 LEU A O 1
ATOM 1260 N N . LYS A 1 171 ? -4.552 -2.712 -9.642 1.00 97.94 171 LYS A N 1
ATOM 1261 C CA . LYS A 1 171 ? -5.730 -2.210 -8.938 1.00 97.94 171 LYS A CA 1
ATOM 1262 C C . LYS A 1 171 ? -5.265 -1.593 -7.625 1.00 97.94 171 LYS A C 1
ATOM 1264 O O . LYS A 1 171 ? -4.711 -2.295 -6.783 1.00 97.94 171 LYS A O 1
ATOM 1269 N N . ALA A 1 172 ? -5.461 -0.290 -7.461 1.00 97.56 172 ALA A N 1
ATOM 1270 C CA . ALA A 1 172 ? -5.063 0.392 -6.236 1.00 97.56 172 ALA A CA 1
ATOM 1271 C C . ALA A 1 172 ? -5.948 -0.036 -5.056 1.00 97.56 172 ALA A C 1
ATOM 1273 O O . ALA A 1 172 ? -7.148 -0.254 -5.227 1.00 97.56 172 ALA A O 1
ATOM 1274 N N . GLN A 1 173 ? -5.350 -0.129 -3.866 1.00 98.31 173 GLN A N 1
ATOM 1275 C CA . GLN A 1 173 ? -6.115 -0.188 -2.625 1.00 98.31 173 GLN A CA 1
ATOM 1276 C C . GLN A 1 173 ? -6.671 1.201 -2.315 1.00 98.31 173 GLN A C 1
ATOM 1278 O O . GLN A 1 173 ? -5.977 2.209 -2.446 1.00 98.31 173 GLN A O 1
ATOM 1283 N N . GLU A 1 174 ? -7.919 1.240 -1.876 1.00 97.88 174 GLU A N 1
ATOM 1284 C CA . GLU A 1 174 ? -8.598 2.449 -1.426 1.00 97.88 174 GLU A CA 1
ATOM 1285 C C . GLU A 1 174 ? -8.782 2.394 0.088 1.00 97.88 174 GLU A C 1
ATOM 1287 O O . GLU A 1 174 ? -9.026 1.329 0.660 1.00 97.88 174 GLU A O 1
ATOM 1292 N N . VAL A 1 175 ? -8.667 3.551 0.739 1.00 98.19 175 VAL A N 1
ATOM 1293 C CA . VAL A 1 175 ? -8.823 3.665 2.190 1.00 98.19 175 VAL A CA 1
ATOM 1294 C C . VAL A 1 175 ? -10.299 3.573 2.558 1.00 98.19 175 VAL A C 1
ATOM 1296 O O . VAL A 1 175 ? -11.123 4.346 2.070 1.00 98.19 175 VAL A O 1
ATOM 1299 N N . ILE A 1 176 ? -10.618 2.660 3.471 1.00 98.06 176 ILE A N 1
ATOM 1300 C CA . ILE A 1 176 ? -11.931 2.556 4.104 1.00 98.06 176 ILE A CA 1
ATOM 1301 C C . ILE A 1 176 ? -11.844 3.300 5.444 1.00 98.06 176 ILE A C 1
ATOM 1303 O O . ILE A 1 176 ? -10.997 2.943 6.267 1.00 98.06 176 ILE A O 1
ATOM 1307 N N . PRO A 1 177 ? -12.674 4.327 5.700 1.00 97.69 177 PRO A N 1
ATOM 1308 C CA . PRO A 1 177 ? -12.655 5.045 6.971 1.00 97.69 177 PRO A CA 1
ATOM 1309 C C . PRO A 1 177 ? -12.815 4.112 8.178 1.00 97.69 177 PRO A C 1
ATOM 1311 O O . PRO A 1 177 ? -13.482 3.080 8.087 1.00 97.69 177 PRO A O 1
ATOM 1314 N N . ALA A 1 178 ? -12.227 4.494 9.315 1.00 97.81 178 ALA A N 1
ATOM 1315 C CA . ALA A 1 178 ? -12.477 3.811 10.581 1.00 97.81 178 ALA A CA 1
ATOM 1316 C C . ALA A 1 178 ? -13.981 3.830 10.900 1.00 97.81 178 ALA A C 1
ATOM 1318 O O . ALA A 1 178 ? -14.680 4.799 10.593 1.00 97.81 178 ALA A O 1
ATOM 1319 N N . LEU A 1 179 ? -14.475 2.769 11.536 1.00 97.12 179 LEU A N 1
ATOM 1320 C CA . LEU A 1 179 ? -15.897 2.608 11.853 1.00 97.12 179 LEU A CA 1
ATOM 1321 C C . LEU A 1 179 ? -16.390 3.628 12.889 1.00 97.12 179 LEU A C 1
ATOM 1323 O O . LEU A 1 179 ? -17.588 3.888 12.977 1.00 97.12 179 LEU A O 1
ATOM 1327 N N . GLY A 1 180 ? -15.472 4.193 13.677 1.00 96.81 180 GLY A N 1
ATOM 1328 C CA . GLY A 1 180 ? -15.806 4.983 14.852 1.00 96.81 180 GLY A CA 1
ATOM 1329 C C . GLY A 1 180 ? -16.347 4.119 15.991 1.00 96.81 180 GLY A C 1
ATOM 1330 O O . GLY A 1 180 ? -16.462 2.895 15.892 1.00 96.81 180 GLY A O 1
ATOM 1331 N N . HIS A 1 181 ? -16.667 4.766 17.108 1.00 97.06 181 HIS A N 1
ATOM 1332 C CA . HIS A 1 181 ? -17.254 4.096 18.262 1.00 97.06 181 HIS A CA 1
ATOM 1333 C C . HIS A 1 181 ? -18.781 4.140 18.201 1.00 97.06 181 HIS A C 1
ATOM 1335 O O . HIS A 1 181 ? -19.374 5.193 17.981 1.00 97.06 181 HIS A O 1
ATOM 1341 N N . THR A 1 182 ? -19.416 2.992 18.437 1.00 96.88 182 THR A N 1
ATOM 1342 C CA . THR A 1 182 ? -20.869 2.905 18.626 1.00 96.88 182 THR A CA 1
ATOM 1343 C C . THR A 1 182 ? -21.163 2.913 20.117 1.00 96.88 182 THR A C 1
ATOM 1345 O O . THR A 1 182 ? -20.826 1.956 20.810 1.00 96.88 182 THR A O 1
ATOM 1348 N N . GLU A 1 183 ? -21.751 3.999 20.614 1.00 97.25 183 GLU A N 1
ATOM 1349 C CA . GLU A 1 183 ? -21.982 4.181 22.047 1.00 97.25 183 GLU A CA 1
ATOM 1350 C C . GLU A 1 183 ? -23.079 3.253 22.585 1.00 97.25 183 GLU A C 1
ATOM 1352 O O . GLU A 1 183 ? -24.158 3.132 22.003 1.00 97.25 183 GLU A O 1
ATOM 1357 N N . VAL A 1 184 ? -22.818 2.667 23.749 1.00 97.81 184 VAL A N 1
ATOM 1358 C CA . VAL A 1 184 ? -23.797 2.022 24.624 1.00 97.81 184 VAL A CA 1
ATOM 1359 C C . VAL A 1 184 ? -23.707 2.679 25.993 1.00 97.81 184 VAL A C 1
ATOM 1361 O O . VAL A 1 184 ? -22.613 2.934 26.495 1.00 97.81 184 VAL A O 1
ATOM 1364 N N . THR A 1 185 ? -24.865 2.982 26.576 1.00 97.81 185 THR A N 1
ATOM 1365 C CA . THR A 1 185 ? -24.967 3.620 27.889 1.00 97.81 185 THR A CA 1
ATOM 1366 C C . THR A 1 185 ? -24.924 2.582 29.003 1.00 97.81 185 THR A C 1
ATOM 1368 O O . THR A 1 185 ? -25.732 1.653 29.022 1.00 97.81 185 THR A O 1
ATOM 1371 N N . ASP A 1 186 ? -24.038 2.804 29.968 1.00 97.12 186 ASP A N 1
ATOM 1372 C CA . ASP A 1 186 ? -23.985 2.070 31.227 1.00 97.12 186 ASP A CA 1
ATOM 1373 C C . ASP A 1 186 ? -24.853 2.799 32.251 1.00 97.12 186 ASP A C 1
ATOM 1375 O O . ASP A 1 186 ? -24.573 3.943 32.626 1.00 97.12 186 ASP A O 1
ATOM 1379 N N . ALA A 1 187 ? -25.940 2.154 32.674 1.00 97.06 187 ALA A N 1
ATOM 1380 C CA . ALA A 1 187 ? -26.925 2.771 33.551 1.00 97.06 187 ALA A CA 1
ATOM 1381 C C . ALA A 1 187 ? -26.310 3.218 34.889 1.00 97.06 187 ALA A C 1
ATOM 1383 O O . ALA A 1 187 ? -25.483 2.524 35.484 1.00 97.06 187 ALA A O 1
ATOM 1384 N N . ALA A 1 188 ? -26.757 4.376 35.380 1.00 97.25 188 ALA A N 1
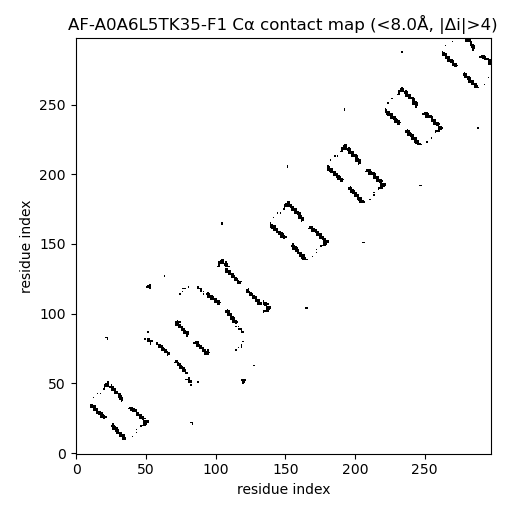ATOM 1385 C CA . ALA A 1 188 ? -26.407 4.847 36.713 1.00 97.25 188 ALA A CA 1
ATOM 1386 C C . ALA A 1 188 ? -26.994 3.930 37.798 1.00 97.25 188 ALA A C 1
ATOM 1388 O O . ALA A 1 188 ? -28.101 3.403 37.660 1.00 97.25 188 ALA A O 1
ATOM 1389 N N . VAL A 1 189 ? -26.277 3.812 38.913 1.00 97.69 189 VAL A N 1
ATOM 1390 C CA . VAL A 1 189 ? -26.717 3.091 40.111 1.00 97.69 189 VAL A CA 1
ATOM 1391 C C . VAL A 1 189 ? -26.789 4.096 41.254 1.00 97.69 189 VAL A C 1
ATOM 1393 O O . VAL A 1 189 ? -25.793 4.729 41.590 1.00 97.69 189 VAL A O 1
ATOM 1396 N N . ALA A 1 190 ? -27.962 4.289 41.849 1.00 96.25 190 ALA A N 1
ATOM 1397 C CA . ALA A 1 190 ? -28.105 5.237 42.953 1.00 96.25 190 ALA A CA 1
ATOM 1398 C C . ALA A 1 190 ? -27.386 4.728 44.223 1.00 96.25 190 ALA A C 1
ATOM 1400 O O . ALA A 1 190 ? -27.452 3.529 44.502 1.00 96.25 190 ALA A O 1
ATOM 1401 N N . PRO A 1 191 ? -26.728 5.604 45.010 1.00 97.25 191 PRO A N 1
ATOM 1402 C CA . PRO A 1 191 ? -26.182 5.220 46.309 1.00 97.25 191 PRO A CA 1
ATOM 1403 C C . PRO A 1 191 ? -27.303 4.888 47.298 1.00 97.25 191 PRO A C 1
ATOM 1405 O O . PRO A 1 191 ? -28.399 5.451 47.239 1.00 97.25 191 PRO A O 1
ATOM 1408 N N . THR A 1 192 ? -27.002 4.019 48.258 1.00 95.50 192 THR A N 1
ATOM 1409 C CA . THR A 1 192 ? -27.878 3.725 49.400 1.00 95.50 192 THR A CA 1
ATOM 1410 C C . THR A 1 192 ? -27.278 4.304 50.685 1.00 95.50 192 THR A C 1
ATOM 1412 O O . THR A 1 192 ? -26.264 5.003 50.652 1.00 95.50 192 THR A O 1
ATOM 1415 N N . CYS A 1 193 ? -27.890 4.045 51.846 1.00 95.38 193 CYS A N 1
ATOM 1416 C CA . CYS A 1 193 ? -27.319 4.467 53.129 1.00 95.38 193 CYS A CA 1
ATOM 1417 C C . CYS A 1 193 ? -25.933 3.860 53.396 1.00 95.38 193 CYS A C 1
ATOM 1419 O O . CYS A 1 193 ? -25.125 4.486 54.078 1.00 95.38 193 CYS A O 1
ATOM 1421 N N . THR A 1 194 ? -25.661 2.661 52.872 1.00 94.25 194 THR A N 1
ATOM 1422 C CA . THR A 1 194 ? -24.446 1.888 53.178 1.00 94.25 194 THR A CA 1
ATOM 1423 C C . THR A 1 194 ? -23.585 1.591 51.955 1.00 94.25 194 THR A C 1
ATOM 1425 O O . THR A 1 194 ? -22.378 1.430 52.101 1.00 94.25 194 THR A O 1
ATOM 1428 N N . GLU A 1 195 ? -24.171 1.526 50.759 1.00 96.31 195 GLU A N 1
ATOM 1429 C CA . GLU A 1 195 ? -23.459 1.221 49.516 1.00 96.31 195 GLU A CA 1
ATOM 1430 C C . GLU A 1 195 ? -23.298 2.475 48.654 1.00 96.31 195 GLU A C 1
ATOM 1432 O O . GLU A 1 195 ? -24.194 3.318 48.559 1.00 96.31 195 GLU A O 1
ATOM 1437 N N . THR A 1 196 ? -22.140 2.598 48.010 1.00 97.69 196 THR A N 1
ATOM 1438 C CA . THR A 1 196 ? -21.877 3.648 47.024 1.00 97.69 196 THR A CA 1
ATOM 1439 C C . THR A 1 196 ? -22.711 3.443 45.762 1.00 97.69 196 THR A C 1
ATOM 1441 O O . THR A 1 196 ? -22.987 2.312 45.372 1.00 97.69 196 THR A O 1
ATOM 1444 N N . GLY A 1 197 ? -23.043 4.537 45.085 1.00 97.50 197 GLY A N 1
ATOM 1445 C CA . GLY A 1 197 ? -23.630 4.528 43.750 1.00 97.50 197 GLY A CA 1
ATOM 1446 C C . GLY A 1 197 ? -22.580 4.694 42.652 1.00 97.50 197 GLY A C 1
ATOM 1447 O O . GLY A 1 197 ? -21.396 4.899 42.924 1.00 97.50 197 GLY A O 1
ATOM 1448 N N . LEU A 1 198 ? -23.033 4.667 41.404 1.00 98.00 198 LEU A N 1
ATOM 1449 C CA . LEU A 1 198 ? -22.254 4.948 40.202 1.00 98.00 198 LEU A CA 1
ATOM 1450 C C . LEU A 1 198 ? -23.006 5.942 39.315 1.00 98.00 198 LEU A C 1
ATOM 1452 O O . LEU A 1 198 ? -24.223 5.839 39.140 1.00 98.00 198 LEU A O 1
ATOM 1456 N N . THR A 1 199 ? -22.286 6.887 38.717 1.00 97.75 199 THR A N 1
ATOM 1457 C CA . THR A 1 199 ? -22.843 7.750 37.668 1.00 97.75 199 THR A CA 1
ATOM 1458 C C . THR A 1 199 ? -23.094 6.965 36.375 1.00 97.75 199 THR A C 1
ATOM 1460 O O . THR A 1 199 ? -22.646 5.832 36.209 1.00 97.75 199 THR A O 1
ATOM 1463 N N . GLU A 1 200 ? -23.833 7.559 35.439 1.00 97.69 200 GLU A N 1
ATOM 1464 C CA . GLU A 1 200 ? -24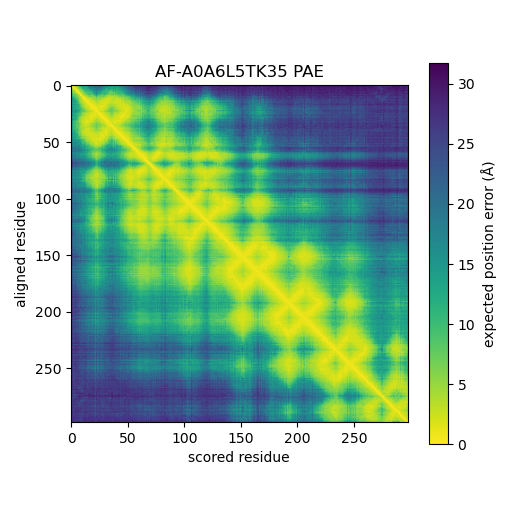.012 6.990 34.099 1.00 97.69 200 GLU A CA 1
ATOM 1465 C C . GLU A 1 200 ? -22.696 7.034 33.304 1.00 97.69 200 GLU A C 1
ATOM 1467 O O . GLU A 1 200 ? -22.096 8.110 33.149 1.00 97.69 200 GLU A O 1
ATOM 1472 N N . GLY A 1 201 ? -22.298 5.884 32.758 1.00 97.81 201 GLY A N 1
ATOM 1473 C CA . GLY A 1 201 ? -21.123 5.709 31.905 1.00 97.81 201 GLY A CA 1
ATOM 1474 C C . GLY A 1 201 ? -21.493 5.400 30.456 1.00 97.81 201 GLY A C 1
ATOM 1475 O O . GLY A 1 201 ? -22.668 5.298 30.101 1.00 97.81 201 GLY A O 1
ATOM 1476 N N . LYS A 1 202 ? -20.480 5.277 29.599 1.00 98.19 202 LYS A N 1
ATOM 1477 C CA . LYS A 1 202 ? -20.633 4.843 28.208 1.00 98.19 202 LYS A CA 1
ATOM 1478 C C . LYS A 1 202 ? -19.434 4.024 27.757 1.00 98.19 202 LYS A C 1
ATOM 1480 O O . LYS A 1 202 ? -18.289 4.418 28.006 1.00 98.19 202 LYS A O 1
ATOM 1485 N N . HIS A 1 203 ? -19.684 2.991 26.964 1.00 97.69 203 HIS A N 1
ATOM 1486 C CA . HIS A 1 203 ? -18.652 2.221 26.275 1.00 97.69 203 HIS A CA 1
ATOM 1487 C C . HIS A 1 203 ? -18.999 1.998 24.799 1.00 97.69 203 HIS A C 1
ATOM 1489 O O . HIS A 1 203 ? -20.134 2.182 24.366 1.00 97.69 203 HIS A O 1
ATOM 1495 N N . CYS A 1 204 ? -18.002 1.627 23.999 1.00 97.94 204 CYS A N 1
ATOM 1496 C CA . CYS A 1 204 ? -18.211 1.209 22.617 1.00 97.94 204 CYS A CA 1
ATOM 1497 C C . CYS A 1 204 ? -18.685 -0.252 22.568 1.00 97.94 204 CYS A C 1
ATOM 1499 O O . CYS A 1 204 ? -17.962 -1.123 23.042 1.00 97.94 204 CYS A O 1
ATOM 1501 N N . SER A 1 205 ? -19.810 -0.557 21.917 1.00 97.25 205 SER A N 1
ATOM 1502 C CA . SER A 1 205 ? -20.313 -1.942 21.785 1.00 97.25 205 SER A CA 1
ATOM 1503 C C . SER A 1 205 ? -19.398 -2.882 20.997 1.00 97.25 205 SER A C 1
ATOM 1505 O O . SER A 1 205 ? -19.491 -4.099 21.137 1.00 97.25 205 SER A O 1
ATOM 1507 N N . VAL A 1 206 ? -18.542 -2.330 20.136 1.00 96.31 206 VAL A N 1
ATOM 1508 C CA . VAL A 1 206 ? -17.703 -3.111 19.217 1.00 96.31 206 VAL A CA 1
ATOM 1509 C C . VAL A 1 206 ? -16.353 -3.458 19.845 1.00 96.31 206 VAL A C 1
ATOM 1511 O O . VAL A 1 206 ? -15.895 -4.590 19.732 1.00 96.31 206 VAL A O 1
ATOM 1514 N N . CYS A 1 207 ? -15.702 -2.495 20.505 1.00 95.94 207 CYS A N 1
ATOM 1515 C CA . CYS A 1 207 ? -14.342 -2.653 21.038 1.00 95.94 207 CYS A CA 1
ATOM 1516 C C . CYS A 1 207 ? -14.235 -2.469 22.558 1.00 95.94 207 CYS A C 1
ATOM 1518 O O . CYS A 1 207 ? -13.132 -2.535 23.094 1.00 95.94 207 CYS A O 1
ATOM 1520 N N . ASN A 1 208 ? -15.350 -2.223 23.253 1.00 96.31 208 ASN A N 1
ATOM 1521 C CA . ASN A 1 208 ? -15.438 -2.007 24.705 1.00 96.31 208 ASN A CA 1
ATOM 1522 C C . ASN A 1 208 ? -14.595 -0.845 25.251 1.00 96.31 208 ASN A C 1
ATOM 1524 O O . ASN A 1 208 ? -14.412 -0.723 26.460 1.00 96.31 208 ASN A O 1
ATOM 1528 N N . THR A 1 209 ? -14.096 0.040 24.384 1.00 97.19 209 THR A N 1
ATOM 1529 C CA . THR A 1 209 ? -13.445 1.279 24.817 1.00 97.19 209 THR A CA 1
ATOM 1530 C C . THR A 1 209 ? -14.422 2.088 25.659 1.00 97.19 209 THR A C 1
ATOM 1532 O O . THR A 1 209 ? -15.534 2.372 25.214 1.00 97.19 209 THR A O 1
ATOM 1535 N N . VAL A 1 210 ? -14.000 2.472 26.862 1.00 97.31 210 VAL A N 1
ATOM 1536 C CA . VAL A 1 210 ? -14.764 3.367 27.732 1.00 97.31 210 VAL A CA 1
ATOM 1537 C C . VAL A 1 210 ? -14.740 4.765 27.120 1.00 97.31 210 VAL A C 1
ATOM 1539 O O . VAL A 1 210 ? -13.681 5.369 26.975 1.00 97.31 210 VAL A O 1
ATOM 1542 N N . LEU A 1 211 ? -15.915 5.264 26.748 1.00 96.94 211 LEU A N 1
ATOM 1543 C CA . LEU A 1 211 ? -16.106 6.590 26.152 1.00 96.94 211 LEU A CA 1
ATOM 1544 C C . LEU A 1 211 ? -16.416 7.633 27.227 1.00 96.94 211 LEU A C 1
ATOM 1546 O O . LEU A 1 211 ? -16.035 8.795 27.109 1.00 96.94 211 LEU A O 1
ATOM 1550 N N . LYS A 1 212 ? -17.084 7.197 28.298 1.00 97.75 212 LYS A N 1
ATOM 1551 C CA . LYS A 1 212 ? -17.333 7.974 29.510 1.00 97.75 212 LYS A CA 1
ATOM 1552 C C . LYS A 1 212 ? -17.249 7.031 30.704 1.00 97.75 212 LYS A C 1
ATOM 1554 O O . LYS A 1 212 ? -18.056 6.112 30.819 1.00 97.75 212 LYS A O 1
ATOM 1559 N N . ALA A 1 213 ? -16.272 7.246 31.577 1.00 97.31 213 ALA A N 1
ATOM 1560 C CA . ALA A 1 213 ? -16.123 6.422 32.770 1.00 97.31 213 ALA A CA 1
ATOM 1561 C C . ALA A 1 213 ? -17.277 6.666 33.754 1.00 97.31 213 ALA A C 1
ATOM 1563 O O . ALA A 1 213 ? -17.744 7.797 33.897 1.00 97.31 213 ALA A O 1
ATOM 1564 N N . GLN A 1 214 ? -17.713 5.606 34.438 1.00 97.94 214 GLN A N 1
ATOM 1565 C CA . GLN A 1 214 ? -18.553 5.750 35.623 1.00 97.94 214 GLN A CA 1
ATOM 1566 C C . GLN A 1 214 ? -17.702 6.264 36.783 1.00 97.94 214 GLN A C 1
ATOM 1568 O O . GLN A 1 214 ? -16.572 5.822 36.991 1.00 97.94 214 GLN A O 1
ATOM 1573 N N . GLU A 1 215 ? -18.268 7.180 37.553 1.00 97.38 215 GLU A N 1
ATOM 1574 C CA . GLU A 1 215 ? -17.666 7.729 38.763 1.00 97.38 215 GLU A CA 1
ATOM 1575 C C . GLU A 1 215 ? -18.440 7.240 39.983 1.00 97.38 215 GLU A C 1
ATOM 1577 O O . GLU A 1 215 ? -19.662 7.078 39.941 1.00 97.38 215 GLU A O 1
ATOM 1582 N N . VAL A 1 216 ? -17.724 7.009 41.081 1.00 97.75 216 VAL A N 1
ATOM 1583 C CA . VAL A 1 216 ? -18.317 6.529 42.330 1.00 97.75 216 VAL A CA 1
ATOM 1584 C C . VAL A 1 216 ? -19.013 7.679 43.051 1.00 97.75 216 VAL A C 1
ATOM 1586 O O . VAL A 1 216 ? -18.407 8.712 43.328 1.00 97.75 216 VAL A O 1
ATOM 1589 N N . ILE A 1 217 ? -20.278 7.469 43.406 1.00 97.31 217 ILE A N 1
ATOM 1590 C CA . ILE A 1 217 ? -21.054 8.366 44.261 1.00 97.31 217 ILE A CA 1
ATOM 1591 C C . ILE A 1 217 ? -20.987 7.809 45.690 1.00 97.31 217 ILE A C 1
ATOM 1593 O O . ILE A 1 217 ? -21.370 6.655 45.895 1.00 97.31 217 ILE A O 1
ATOM 1597 N N . PRO A 1 218 ? -20.516 8.574 46.692 1.00 96.88 218 PRO A N 1
ATOM 1598 C CA . PRO A 1 218 ? -20.474 8.106 48.075 1.00 96.88 218 PRO A CA 1
ATOM 1599 C C . PRO A 1 218 ? -21.841 7.624 48.578 1.00 96.88 218 PRO A C 1
ATOM 1601 O O . PRO A 1 218 ? -22.879 8.139 48.159 1.00 96.88 218 PRO A O 1
ATOM 1604 N N . ALA A 1 219 ? -21.835 6.661 49.502 1.00 96.62 219 ALA A N 1
ATOM 1605 C CA . ALA A 1 219 ? -23.044 6.265 50.216 1.00 96.62 219 ALA A CA 1
ATOM 1606 C C . ALA A 1 219 ? -23.653 7.482 50.936 1.00 96.62 219 ALA A C 1
ATOM 1608 O O . ALA A 1 219 ? -22.929 8.351 51.427 1.00 96.62 219 ALA A O 1
ATOM 1609 N N . LEU A 1 220 ? -24.982 7.530 51.024 1.00 95.50 220 LEU A N 1
ATOM 1610 C CA . LEU A 1 220 ? -25.706 8.658 51.623 1.00 95.50 220 LEU A CA 1
ATOM 1611 C C . LEU A 1 220 ? -25.473 8.773 53.136 1.00 95.50 220 LEU A C 1
ATOM 1613 O O . LEU A 1 220 ? -25.693 9.833 53.719 1.00 95.50 220 LEU A O 1
ATOM 1617 N N . GLY A 1 221 ? -25.046 7.680 53.771 1.00 94.12 221 GLY A N 1
ATOM 1618 C CA . GLY A 1 221 ? -25.015 7.558 55.220 1.00 94.12 221 GLY A CA 1
ATOM 1619 C C . GLY A 1 221 ? -26.417 7.447 55.818 1.00 94.12 221 GLY A C 1
ATOM 1620 O O . GLY A 1 221 ? -27.429 7.328 55.117 1.00 94.12 221 GLY A O 1
ATOM 1621 N N . HIS A 1 222 ? -26.477 7.461 57.146 1.00 94.00 222 HIS A N 1
ATOM 1622 C CA . HIS A 1 222 ? -27.734 7.409 57.882 1.00 94.00 222 HIS A CA 1
ATOM 1623 C C . HIS A 1 222 ? -28.183 8.808 58.300 1.00 94.00 222 HIS A C 1
ATOM 1625 O O . HIS A 1 222 ? -27.405 9.586 58.848 1.00 94.00 222 HIS A O 1
ATOM 1631 N N . THR A 1 223 ? -29.457 9.117 58.065 1.00 94.06 223 THR A N 1
ATOM 1632 C CA . THR A 1 223 ? -30.101 10.324 58.593 1.00 94.06 223 THR A CA 1
ATOM 1633 C C . THR A 1 223 ? -30.818 9.965 59.883 1.00 94.06 223 THR A C 1
ATOM 1635 O O . THR A 1 223 ? -31.807 9.236 59.851 1.00 94.06 223 THR A O 1
ATOM 1638 N N . GLU A 1 224 ? -30.300 10.439 61.013 1.00 94.44 224 GLU A N 1
ATOM 1639 C CA . GLU A 1 224 ? -30.833 10.086 62.328 1.00 94.44 224 GLU A CA 1
ATOM 1640 C C . GLU A 1 224 ? -32.201 10.732 62.584 1.00 94.44 224 GLU A C 1
ATOM 1642 O O . GLU A 1 224 ? -32.381 11.938 62.402 1.00 94.44 224 GLU A O 1
ATOM 1647 N N . VAL A 1 225 ? -33.139 9.931 63.079 1.00 95.06 225 VAL A N 1
ATOM 1648 C CA . VAL A 1 225 ? -34.376 10.372 63.724 1.00 95.06 225 VAL A CA 1
ATOM 1649 C C . VAL A 1 225 ? -34.383 9.824 65.142 1.00 95.06 225 VAL A C 1
ATOM 1651 O O . VAL A 1 225 ? -34.054 8.660 65.370 1.00 95.06 225 VAL A O 1
ATOM 1654 N N . THR A 1 226 ? -34.722 10.687 66.095 1.00 95.50 226 THR A N 1
ATOM 1655 C CA . THR A 1 226 ? -34.773 10.339 67.515 1.00 95.50 226 THR A CA 1
ATOM 1656 C C . THR A 1 226 ? -36.110 9.700 67.865 1.00 95.50 226 THR A C 1
ATOM 1658 O O . THR A 1 226 ? -37.165 10.293 67.639 1.00 95.50 226 THR A O 1
ATOM 1661 N N . ASP A 1 227 ? -36.044 8.533 68.495 1.00 93.38 227 ASP A N 1
ATOM 1662 C CA . ASP A 1 227 ? -37.185 7.862 69.105 1.00 93.38 227 ASP A CA 1
ATOM 1663 C C . ASP A 1 227 ? -37.312 8.335 70.550 1.00 93.38 227 ASP A C 1
ATOM 1665 O O . ASP A 1 227 ? -36.413 8.124 71.372 1.00 93.38 227 ASP A O 1
ATOM 1669 N N . ALA A 1 228 ? -38.416 9.016 70.855 1.00 94.00 228 ALA A N 1
ATOM 1670 C CA . ALA A 1 228 ? -38.628 9.618 72.163 1.00 94.00 228 ALA A CA 1
ATOM 1671 C C . ALA A 1 228 ? -38.581 8.570 73.289 1.00 94.00 228 ALA A C 1
ATOM 1673 O O . ALA A 1 228 ? -39.125 7.470 73.169 1.00 94.00 228 ALA A O 1
ATOM 1674 N N . ALA A 1 229 ? -37.955 8.941 74.408 1.00 93.81 229 ALA A N 1
ATOM 1675 C CA . ALA A 1 229 ? -37.991 8.137 75.621 1.00 93.81 229 ALA A CA 1
ATOM 1676 C C . ALA A 1 229 ? -39.423 8.046 76.170 1.00 93.81 229 ALA A C 1
ATOM 1678 O O . ALA A 1 229 ? -40.186 9.014 76.132 1.00 93.81 229 ALA A O 1
ATOM 1679 N N . VAL A 1 230 ? -39.755 6.894 76.746 1.00 94.38 230 VAL A N 1
ATOM 1680 C CA . VAL A 1 230 ? -41.025 6.655 77.436 1.00 94.38 230 VAL A CA 1
ATOM 1681 C C . VAL A 1 230 ? -40.705 6.419 78.906 1.00 94.38 230 VAL A C 1
ATOM 1683 O O . VAL A 1 230 ? -39.968 5.496 79.241 1.00 94.38 230 VAL A O 1
ATOM 1686 N N . ALA A 1 231 ? -41.210 7.264 79.802 1.00 91.94 231 ALA A N 1
ATOM 1687 C CA . ALA A 1 231 ? -40.937 7.113 81.231 1.00 91.94 231 ALA A CA 1
ATOM 1688 C C . ALA A 1 231 ? -41.616 5.846 81.799 1.00 91.94 231 ALA A C 1
ATOM 1690 O O . ALA A 1 231 ? -42.759 5.571 81.430 1.00 91.94 231 ALA A O 1
ATOM 1691 N N . PRO A 1 232 ? -40.959 5.087 82.702 1.00 92.81 232 PRO A N 1
ATOM 1692 C CA . PRO A 1 232 ? -41.604 3.975 83.395 1.00 92.81 232 PRO A CA 1
ATOM 1693 C C . PRO A 1 232 ? -42.715 4.483 84.317 1.00 92.81 232 PRO A C 1
ATOM 1695 O O . PRO A 1 232 ? -42.620 5.568 84.897 1.00 92.81 232 PRO A O 1
ATOM 1698 N N . THR A 1 233 ? -43.743 3.664 84.507 1.00 91.12 233 THR A N 1
ATOM 1699 C CA . THR A 1 233 ? -44.796 3.901 85.501 1.00 91.12 233 THR A CA 1
ATOM 1700 C C . THR A 1 233 ? -44.632 2.933 86.676 1.00 91.12 233 THR A C 1
ATOM 1702 O O . THR A 1 233 ? -43.648 2.195 86.763 1.00 91.12 233 THR A O 1
ATOM 1705 N N . CYS A 1 234 ? -45.571 2.933 87.628 1.00 86.94 234 CYS A N 1
ATOM 1706 C CA . CYS A 1 234 ? -45.542 1.976 88.739 1.00 86.94 234 CYS A CA 1
ATOM 1707 C C . CYS A 1 234 ? -45.674 0.517 88.268 1.00 86.94 234 CYS A C 1
ATOM 1709 O O . CYS A 1 234 ? -45.158 -0.377 88.934 1.00 86.94 234 CYS A O 1
ATOM 1711 N N . THR A 1 235 ? -46.336 0.283 87.130 1.00 87.62 235 THR A N 1
ATOM 1712 C CA . THR A 1 235 ? -46.680 -1.058 86.626 1.00 87.62 235 THR A CA 1
ATOM 1713 C C . THR A 1 235 ? -46.082 -1.376 85.258 1.00 87.62 235 THR A C 1
ATOM 1715 O O . THR A 1 235 ? -45.840 -2.544 84.969 1.00 87.62 235 THR A O 1
ATOM 1718 N N . GLU A 1 236 ? -45.827 -0.371 84.418 1.00 91.50 236 GLU A N 1
ATOM 1719 C CA . GLU A 1 236 ? -45.272 -0.550 83.072 1.00 91.50 236 GLU A CA 1
ATOM 1720 C C . GLU A 1 236 ? -43.807 -0.110 83.019 1.00 91.50 236 GLU A C 1
ATOM 1722 O O . GLU A 1 236 ? -43.408 0.895 83.614 1.00 91.50 236 GLU A O 1
ATOM 1727 N N . THR A 1 237 ? -42.993 -0.866 82.286 1.00 93.31 237 THR A N 1
ATOM 1728 C CA . THR A 1 237 ? -41.610 -0.494 81.983 1.00 93.31 237 THR A CA 1
ATOM 1729 C C . THR A 1 237 ? -41.557 0.744 81.091 1.00 93.31 237 THR A C 1
ATOM 1731 O O . THR A 1 237 ? -42.417 0.933 80.235 1.00 93.31 237 THR A O 1
ATOM 1734 N N . GLY A 1 238 ? -40.507 1.545 81.240 1.00 93.06 238 GLY A N 1
ATOM 1735 C CA . GLY A 1 238 ? -40.177 2.632 80.323 1.00 93.06 238 GLY A CA 1
ATOM 1736 C C . GLY A 1 238 ? -39.208 2.188 79.228 1.00 93.06 238 GLY A C 1
ATOM 1737 O O . GLY A 1 238 ? -38.697 1.068 79.244 1.00 93.06 238 GLY A O 1
ATOM 1738 N N . LEU A 1 239 ? -38.904 3.096 78.306 1.00 94.94 239 LEU A N 1
ATOM 1739 C CA . LEU A 1 239 ? -37.881 2.950 77.274 1.00 94.94 239 LEU A CA 1
ATOM 1740 C C . LEU A 1 239 ? -36.952 4.164 77.291 1.00 94.94 239 LEU A C 1
ATOM 1742 O O . LEU A 1 239 ? -37.407 5.305 77.410 1.00 94.94 239 LEU A O 1
ATOM 1746 N N . THR A 1 240 ? -35.651 3.933 77.138 1.00 93.75 240 THR A N 1
ATOM 1747 C CA . THR A 1 240 ? -34.692 5.017 76.901 1.00 93.75 240 THR A CA 1
ATOM 1748 C C . THR A 1 240 ? -34.896 5.642 75.516 1.00 93.75 240 THR A C 1
ATOM 1750 O O . THR A 1 240 ? -35.604 5.112 74.659 1.00 93.75 240 THR A O 1
ATOM 1753 N N . GLU A 1 241 ? -34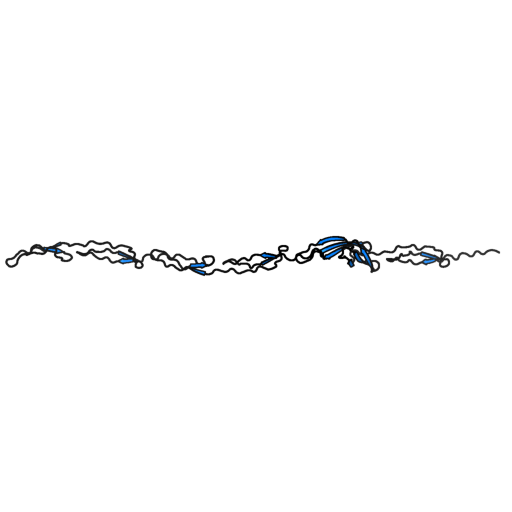.283 6.802 75.285 1.00 94.69 241 GLU A N 1
ATOM 1754 C CA . GLU A 1 241 ? -34.255 7.432 73.962 1.00 94.69 241 GLU A CA 1
ATOM 1755 C C . GLU A 1 241 ? -33.433 6.588 72.973 1.00 94.69 241 GLU A C 1
ATOM 1757 O O . GLU A 1 241 ? -32.253 6.296 73.228 1.00 94.69 241 GLU A O 1
ATOM 1762 N N . GLY A 1 242 ? -34.045 6.254 71.836 1.00 94.69 242 GLY A N 1
ATOM 1763 C CA . GLY A 1 242 ? -33.436 5.515 70.729 1.00 94.69 242 GLY A CA 1
ATOM 1764 C C . GLY A 1 242 ? -33.202 6.392 69.502 1.00 94.69 242 GLY A C 1
ATOM 1765 O O . GLY A 1 242 ? -33.546 7.575 69.485 1.00 94.69 242 GLY A O 1
ATOM 1766 N N . LYS A 1 243 ? -32.587 5.816 68.468 1.00 95.19 243 LYS A N 1
ATOM 1767 C CA . LYS A 1 243 ? -32.422 6.456 67.160 1.00 95.19 243 LYS A CA 1
ATOM 1768 C C . LYS A 1 243 ? -32.540 5.435 66.040 1.00 95.19 243 LYS A C 1
ATOM 1770 O O . LYS A 1 243 ? -31.905 4.377 66.106 1.00 95.19 243 LYS A O 1
ATOM 1775 N N . HIS A 1 244 ? -33.213 5.810 64.960 1.00 94.81 244 HIS A N 1
ATOM 1776 C CA . HIS A 1 244 ? -33.236 5.053 63.710 1.00 94.81 244 HIS A CA 1
ATOM 1777 C C . HIS A 1 244 ? -32.898 5.942 62.509 1.00 94.81 244 HIS A C 1
ATOM 1779 O O . HIS A 1 244 ? -32.950 7.169 62.575 1.00 94.81 244 HIS A O 1
ATOM 1785 N N . CYS A 1 245 ? -32.510 5.321 61.397 1.00 95.62 245 CYS A N 1
ATOM 1786 C CA . CYS A 1 245 ? -32.333 6.017 60.128 1.00 95.62 245 CYS A CA 1
ATOM 1787 C C . CYS A 1 245 ? -33.694 6.252 59.457 1.00 95.62 245 CYS A C 1
ATOM 1789 O O . CYS A 1 245 ? -34.391 5.281 59.178 1.00 95.62 245 CYS A O 1
ATOM 1791 N N . SER A 1 246 ? -34.041 7.486 59.089 1.00 94.69 246 SER A N 1
ATOM 1792 C CA . SER A 1 246 ? -35.317 7.784 58.404 1.00 94.69 246 SER A CA 1
ATOM 1793 C C . SER A 1 246 ? -35.456 7.169 57.010 1.00 94.69 246 SER A C 1
ATOM 1795 O O . SER A 1 246 ? -36.567 7.020 56.509 1.00 94.69 246 SER A O 1
ATOM 1797 N N . VAL A 1 247 ? -34.336 6.846 56.360 1.00 94.19 247 VAL A N 1
ATOM 1798 C CA . VAL A 1 247 ? -34.317 6.365 54.971 1.00 94.19 247 VAL A CA 1
ATOM 1799 C C . VAL A 1 247 ? -34.427 4.841 54.898 1.00 94.19 247 VAL A C 1
ATOM 1801 O O . VAL A 1 247 ? -35.169 4.317 54.073 1.00 94.19 247 VAL A O 1
ATOM 1804 N N . CYS A 1 248 ? -33.697 4.116 55.751 1.00 92.75 248 CYS A N 1
ATOM 1805 C CA . CYS A 1 248 ? -33.613 2.649 55.703 1.00 92.75 248 CYS A CA 1
ATOM 1806 C C . CYS A 1 248 ? -34.057 1.943 56.992 1.00 92.75 248 CYS A C 1
ATOM 1808 O O . CYS A 1 248 ? -33.996 0.719 57.061 1.00 92.75 248 CYS A O 1
ATOM 1810 N N . ASN A 1 249 ? -34.500 2.691 58.007 1.00 93.25 249 ASN A N 1
ATOM 1811 C CA . ASN A 1 249 ? -34.964 2.193 59.307 1.00 93.25 249 ASN A CA 1
ATOM 1812 C C . ASN A 1 249 ? -33.936 1.384 60.114 1.00 93.25 249 ASN A C 1
ATOM 1814 O O . ASN A 1 249 ? -34.291 0.776 61.122 1.00 93.25 249 ASN A O 1
ATOM 1818 N N . THR A 1 250 ? -32.656 1.394 59.727 1.00 93.88 250 THR A N 1
ATOM 1819 C CA . THR A 1 250 ? -31.585 0.826 60.552 1.00 93.88 250 THR A CA 1
ATOM 1820 C C . THR A 1 250 ? -31.596 1.485 61.927 1.00 93.88 250 THR A C 1
ATOM 1822 O O . THR A 1 250 ? -31.554 2.712 62.027 1.00 93.88 250 THR A O 1
ATOM 1825 N N . VAL A 1 251 ? -31.625 0.674 62.983 1.00 94.75 251 VAL A N 1
ATOM 1826 C CA . VAL A 1 251 ? -31.498 1.147 64.364 1.00 94.75 251 VAL A CA 1
ATOM 1827 C C . VAL A 1 251 ? -30.055 1.593 64.591 1.00 94.75 251 VAL A C 1
ATOM 1829 O O . VAL A 1 251 ? -29.128 0.792 64.494 1.00 94.75 251 VAL A O 1
ATOM 1832 N N . LEU A 1 252 ? -29.871 2.879 64.877 1.00 93.94 252 LEU A N 1
ATOM 1833 C CA . LEU A 1 252 ? -28.566 3.502 65.122 1.00 93.94 252 LEU A CA 1
ATOM 1834 C C . LEU A 1 252 ? -28.227 3.502 66.613 1.00 93.94 252 LEU A C 1
ATOM 1836 O O . LEU A 1 252 ? -27.068 3.373 67.001 1.00 93.94 252 LEU A O 1
ATOM 1840 N N . LYS A 1 253 ? -29.260 3.615 67.450 1.00 95.38 253 LYS A N 1
ATOM 1841 C CA . LYS A 1 253 ? -29.187 3.463 68.899 1.00 95.38 253 LYS A CA 1
ATOM 1842 C C . LYS A 1 253 ? -30.442 2.734 69.357 1.00 95.38 253 LYS A C 1
ATOM 1844 O O . LYS A 1 253 ? -31.542 3.265 69.224 1.00 95.38 253 LYS A O 1
ATOM 1849 N N . ALA A 1 254 ? -30.279 1.523 69.875 1.00 94.00 254 ALA A N 1
ATOM 1850 C CA . ALA A 1 254 ? -31.406 0.756 70.385 1.00 94.00 254 ALA A CA 1
ATOM 1851 C C . ALA A 1 254 ? -31.997 1.426 71.633 1.00 94.00 254 ALA A C 1
ATOM 1853 O O . ALA A 1 254 ? -31.259 1.959 72.463 1.00 94.00 254 ALA A O 1
ATOM 1854 N N . GLN A 1 255 ? -33.323 1.381 71.762 1.00 94.31 255 GLN A N 1
ATOM 1855 C CA . GLN A 1 255 ? -33.976 1.682 73.031 1.00 94.31 255 GLN A CA 1
ATOM 1856 C C . GLN A 1 255 ? -33.704 0.543 74.013 1.00 94.31 255 GLN A C 1
ATOM 1858 O O . GLN A 1 255 ? -33.776 -0.635 73.661 1.00 94.31 255 GLN A O 1
ATOM 1863 N N . GLU A 1 256 ? -33.414 0.906 75.252 1.00 94.12 256 GLU A N 1
ATOM 1864 C CA . GLU A 1 256 ? -33.231 -0.023 76.360 1.00 94.12 256 GLU A CA 1
ATOM 1865 C C . GLU A 1 256 ? -34.437 0.059 77.291 1.00 94.12 256 GLU A C 1
ATOM 1867 O O . GLU A 1 256 ? -35.004 1.132 77.513 1.00 94.12 256 GLU A O 1
ATOM 1872 N N . VAL A 1 257 ? -34.830 -1.085 77.844 1.00 94.12 257 VAL A N 1
ATOM 1873 C CA . VAL A 1 257 ? -35.973 -1.174 78.753 1.00 94.12 257 VAL A CA 1
ATOM 1874 C C . VAL A 1 257 ? -35.578 -0.650 80.130 1.00 94.12 257 VAL A C 1
ATOM 1876 O O . VAL A 1 257 ? -34.627 -1.135 80.741 1.00 94.12 257 VAL A O 1
ATOM 1879 N N . ILE A 1 258 ? -36.347 0.309 80.642 1.00 92.88 258 ILE A N 1
ATOM 1880 C CA . ILE A 1 258 ? -36.238 0.809 82.012 1.00 92.88 258 ILE A CA 1
ATOM 1881 C C . ILE A 1 258 ? -37.262 0.046 82.864 1.00 92.88 258 ILE A C 1
ATOM 1883 O O . ILE A 1 258 ? -38.453 0.096 82.544 1.00 92.88 258 ILE A O 1
ATOM 1887 N N . PRO A 1 259 ? -36.856 -0.658 83.938 1.00 92.69 259 PRO A N 1
ATOM 1888 C CA . PRO A 1 259 ? -37.796 -1.355 84.811 1.00 92.69 259 PRO A CA 1
ATOM 1889 C C . PRO A 1 259 ? -38.901 -0.430 85.341 1.00 92.69 259 PRO A C 1
ATOM 1891 O O . PRO A 1 259 ? -38.669 0.760 85.558 1.00 92.69 259 PRO A O 1
ATOM 1894 N N . ALA A 1 260 ? -40.094 -0.986 85.572 1.00 90.81 260 ALA A N 1
ATOM 1895 C CA . ALA A 1 260 ? -41.167 -0.265 86.252 1.00 90.81 260 ALA A CA 1
ATOM 1896 C C . ALA A 1 260 ? -40.682 0.222 87.629 1.00 90.81 260 ALA A C 1
ATOM 1898 O O . ALA A 1 260 ? -39.902 -0.462 88.296 1.00 90.81 260 ALA A O 1
ATOM 1899 N N . LEU A 1 261 ? -41.159 1.389 88.067 1.00 90.75 261 LEU A N 1
ATOM 1900 C CA . LEU A 1 261 ? -40.721 2.005 89.328 1.00 90.75 261 LEU A CA 1
ATOM 1901 C C . LEU A 1 261 ? -41.108 1.170 90.557 1.00 90.75 261 LEU A C 1
ATOM 1903 O O . LEU A 1 261 ? -40.528 1.338 91.629 1.00 90.75 261 LEU A O 1
ATOM 1907 N N . GLY A 1 262 ? -42.089 0.279 90.398 1.00 86.81 262 GLY A N 1
ATOM 1908 C CA . GLY A 1 262 ? -42.730 -0.409 91.504 1.00 86.81 262 GLY A CA 1
ATOM 1909 C C . GLY A 1 262 ? -43.563 0.551 92.350 1.00 86.81 262 GLY A C 1
ATOM 1910 O O . GLY A 1 262 ? -43.750 1.726 92.022 1.00 86.81 262 GLY A O 1
ATOM 1911 N N . HIS A 1 263 ? -44.097 0.031 93.450 1.00 86.69 263 HIS A N 1
ATOM 1912 C CA . HIS A 1 263 ? -44.912 0.816 94.361 1.00 86.69 263 HIS A CA 1
ATOM 1913 C C . HIS A 1 263 ? -44.105 1.264 95.575 1.00 86.69 263 HIS A C 1
ATOM 1915 O O . HIS A 1 263 ? -43.609 0.444 96.345 1.00 86.69 263 HIS A O 1
ATOM 1921 N N . THR A 1 264 ? -44.031 2.576 95.779 1.00 88.12 264 THR A N 1
ATOM 1922 C CA . THR A 1 264 ? -43.530 3.154 97.029 1.00 88.12 264 THR A CA 1
ATOM 1923 C C . THR A 1 264 ? -44.654 3.168 98.052 1.00 88.12 264 THR A C 1
ATOM 1925 O O . THR A 1 264 ? -45.625 3.904 97.881 1.00 88.12 264 THR A O 1
ATOM 1928 N N . GLU A 1 265 ? -44.538 2.347 99.092 1.00 85.94 265 GLU A N 1
ATOM 1929 C CA . GLU A 1 265 ? -45.563 2.235 100.129 1.00 85.94 265 GLU A CA 1
ATOM 1930 C C . GLU A 1 265 ? -45.616 3.493 101.007 1.00 85.94 265 GLU A C 1
ATOM 1932 O O . GLU A 1 265 ? -44.597 3.952 101.526 1.00 85.94 265 GLU A O 1
ATOM 1937 N N . VAL A 1 266 ? -46.821 4.012 101.218 1.00 87.38 266 VAL A N 1
ATOM 1938 C CA . VAL A 1 266 ? -47.152 4.947 102.292 1.00 87.38 266 VAL A CA 1
ATOM 1939 C C . VAL A 1 266 ? -48.153 4.269 103.201 1.00 87.38 266 VAL A C 1
ATOM 1941 O O . VAL A 1 266 ? -49.131 3.681 102.741 1.00 87.38 266 VAL A O 1
ATOM 1944 N N . THR A 1 267 ? -47.874 4.335 104.496 1.00 86.75 267 THR A N 1
ATOM 1945 C CA . THR A 1 267 ? -48.729 3.759 105.523 1.00 86.75 267 THR A CA 1
ATOM 1946 C C . THR A 1 267 ? -49.884 4.700 105.832 1.00 86.75 267 THR A C 1
ATOM 1948 O O . THR A 1 267 ? -49.672 5.842 106.243 1.00 86.75 267 THR A O 1
ATOM 1951 N N . ASP A 1 268 ? -51.098 4.181 105.706 1.00 85.88 268 ASP A N 1
ATOM 1952 C CA . ASP A 1 268 ? -52.309 4.818 106.198 1.00 85.88 268 ASP A CA 1
ATOM 1953 C C . ASP A 1 268 ? -52.497 4.414 107.657 1.00 85.88 268 ASP A C 1
ATOM 1955 O O . ASP A 1 268 ? -52.684 3.234 107.974 1.00 85.88 268 ASP A O 1
ATOM 1959 N N . ALA A 1 269 ? -52.398 5.394 108.557 1.00 85.62 269 ALA A N 1
ATOM 1960 C CA . ALA A 1 269 ? -52.478 5.149 109.990 1.00 85.62 269 ALA A CA 1
ATOM 1961 C C . ALA A 1 269 ? -53.791 4.441 110.362 1.00 85.62 269 ALA A C 1
ATOM 1963 O O . ALA A 1 269 ? -54.866 4.777 109.861 1.00 85.62 269 ALA A O 1
ATOM 1964 N N . ALA A 1 270 ? -53.693 3.477 111.279 1.00 79.06 270 ALA A N 1
ATOM 1965 C CA . ALA A 1 270 ? -54.863 2.830 111.852 1.00 79.06 270 ALA A CA 1
ATOM 1966 C C . ALA A 1 270 ? -55.756 3.868 112.549 1.00 79.06 270 ALA A C 1
ATOM 1968 O O . ALA A 1 270 ? -55.275 4.731 113.290 1.00 79.06 270 ALA A O 1
ATOM 1969 N N . VAL A 1 271 ? -57.064 3.760 112.337 1.00 82.75 271 VAL A N 1
ATOM 1970 C CA . VAL A 1 271 ? -58.057 4.604 113.004 1.00 82.75 271 VAL A CA 1
ATOM 1971 C C . VAL A 1 271 ? -58.606 3.813 114.180 1.00 82.75 271 VAL A C 1
ATOM 1973 O O . VAL A 1 271 ? -59.160 2.731 114.000 1.00 82.75 271 VAL A O 1
ATOM 1976 N N . ALA A 1 272 ? -58.430 4.320 115.398 1.00 79.00 272 ALA A N 1
ATOM 1977 C CA . ALA A 1 272 ? -58.923 3.633 116.585 1.00 79.00 272 ALA A CA 1
ATOM 1978 C C . ALA A 1 272 ? -60.466 3.576 116.592 1.00 79.00 272 ALA A C 1
ATOM 1980 O O . ALA A 1 272 ? -61.106 4.566 116.229 1.00 79.00 272 ALA A O 1
ATOM 1981 N N . PRO A 1 273 ? -61.075 2.459 117.034 1.00 75.12 273 PRO A N 1
ATOM 1982 C CA . PRO A 1 273 ? -62.523 2.374 117.200 1.00 75.12 273 PRO A CA 1
ATOM 1983 C C . PRO A 1 273 ? -63.015 3.382 118.245 1.00 75.12 273 PRO A C 1
ATOM 1985 O O . PRO A 1 273 ? -62.360 3.615 119.264 1.00 75.12 273 PRO A O 1
ATOM 1988 N N . THR A 1 274 ? -64.201 3.942 118.016 1.00 74.44 274 THR A N 1
ATOM 1989 C CA . THR A 1 274 ? -64.906 4.803 118.977 1.00 74.44 274 THR A CA 1
ATOM 1990 C C . THR A 1 274 ? -66.184 4.119 119.464 1.00 74.44 274 THR A C 1
ATOM 1992 O O . THR A 1 274 ? -66.518 3.015 119.041 1.00 74.44 274 THR A O 1
ATOM 1995 N N . CYS A 1 275 ? -66.936 4.762 120.360 1.00 70.44 275 CYS A N 1
ATOM 1996 C CA . CYS A 1 275 ? -68.192 4.214 120.883 1.00 70.44 275 CYS A CA 1
ATOM 1997 C C . CYS A 1 275 ? -69.267 3.983 119.798 1.00 70.44 275 CYS A C 1
ATOM 1999 O O . CYS A 1 275 ? -70.246 3.289 120.067 1.00 70.44 275 CYS A O 1
ATOM 2001 N N . THR A 1 276 ? -69.120 4.594 118.615 1.00 73.75 276 THR A N 1
ATOM 2002 C CA . THR A 1 276 ? -70.126 4.602 117.537 1.00 73.75 276 THR A CA 1
ATOM 2003 C C . THR A 1 276 ? -69.606 4.128 116.180 1.00 73.75 276 THR A C 1
ATOM 2005 O O . THR A 1 276 ? -70.423 3.819 115.317 1.00 73.75 276 THR A O 1
ATOM 2008 N N . GLU A 1 277 ? -68.288 4.047 115.976 1.00 75.56 277 GLU A N 1
ATOM 2009 C CA . GLU A 1 277 ? -67.673 3.654 114.700 1.00 75.56 277 GLU A CA 1
ATOM 2010 C C . GLU A 1 277 ? -66.595 2.584 114.923 1.00 75.56 277 GLU A C 1
ATOM 2012 O O . GLU A 1 277 ? -65.756 2.706 115.822 1.00 75.56 277 GLU A O 1
ATOM 2017 N N . THR A 1 278 ? -66.621 1.526 114.106 1.00 74.56 278 THR A N 1
ATOM 2018 C CA . THR A 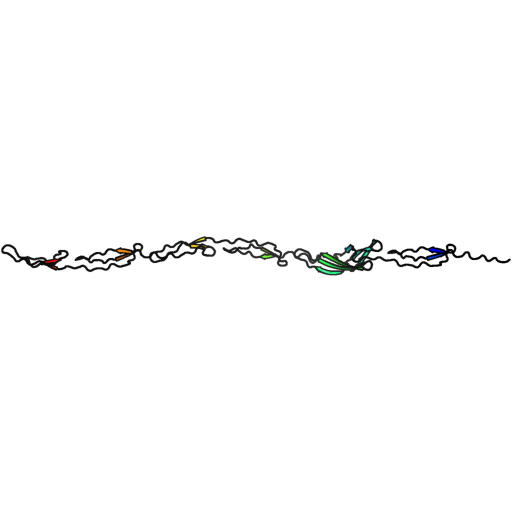1 278 ? -65.576 0.493 114.066 1.00 74.56 278 THR A CA 1
ATOM 2019 C C . THR A 1 278 ? -64.257 1.095 113.585 1.00 74.56 278 THR A C 1
ATOM 2021 O O . THR A 1 278 ? -64.249 1.921 112.675 1.00 74.56 278 THR A O 1
ATOM 2024 N N . GLY A 1 279 ? -63.146 0.694 114.204 1.00 78.44 279 GLY A N 1
ATOM 2025 C CA . GLY A 1 279 ? -61.815 1.165 113.827 1.00 78.44 279 GLY A CA 1
ATOM 2026 C C . GLY A 1 279 ? -61.379 0.610 112.473 1.00 78.44 279 GLY A C 1
ATOM 2027 O O . GLY A 1 279 ? -61.956 -0.350 111.978 1.00 78.44 279 GLY A O 1
ATOM 2028 N N . LEU A 1 280 ? -60.345 1.208 111.889 1.00 83.38 280 LEU A N 1
ATOM 2029 C CA . LEU A 1 280 ? -59.697 0.705 110.683 1.00 83.38 280 LEU A CA 1
ATOM 2030 C C . LEU A 1 280 ? -58.297 0.221 111.027 1.00 83.38 280 LEU A C 1
ATOM 2032 O O . LEU A 1 280 ? -57.522 0.923 111.684 1.00 83.38 280 LEU A O 1
ATOM 2036 N N . THR A 1 281 ? -57.959 -0.971 110.552 1.00 82.31 281 THR A N 1
ATOM 2037 C CA . THR A 1 281 ? -56.586 -1.473 110.587 1.00 82.31 281 THR A CA 1
ATOM 2038 C C . THR A 1 281 ? -55.660 -0.600 109.732 1.00 82.31 281 THR A C 1
ATOM 2040 O O . THR A 1 281 ? -56.087 0.183 108.882 1.00 82.31 281 THR A O 1
ATOM 2043 N N . GLU A 1 282 ? -54.358 -0.703 109.985 1.00 86.25 282 GLU A N 1
ATOM 2044 C CA . GLU A 1 282 ? -53.340 -0.001 109.203 1.00 86.25 282 GLU A CA 1
ATOM 2045 C C . GLU A 1 282 ? -53.354 -0.468 107.736 1.00 86.25 282 GLU A C 1
ATOM 2047 O O . GLU A 1 282 ? -53.195 -1.668 107.456 1.00 86.25 282 GLU A O 1
ATOM 2052 N N . GLY A 1 283 ? -53.505 0.492 106.820 1.00 87.19 283 GLY A N 1
ATOM 2053 C CA . GLY A 1 283 ? -53.505 0.287 105.372 1.00 87.19 283 GLY A CA 1
ATOM 2054 C C . GLY A 1 283 ? -52.204 0.747 104.725 1.00 87.19 283 GLY A C 1
ATOM 2055 O O . GLY A 1 283 ? -51.354 1.368 105.364 1.00 87.19 283 GLY A O 1
ATOM 2056 N N . LYS A 1 284 ? -52.037 0.426 103.442 1.00 87.88 284 LYS A N 1
ATOM 2057 C CA . LYS A 1 284 ? -50.937 0.936 102.621 1.00 87.88 284 LYS A CA 1
ATOM 2058 C C . LYS A 1 284 ? -51.426 1.275 101.224 1.00 87.88 284 LYS A C 1
ATOM 2060 O O . LYS A 1 284 ? -52.030 0.427 100.561 1.00 87.88 284 LYS A O 1
ATOM 2065 N N . HIS A 1 285 ? -51.060 2.449 100.733 1.00 88.00 285 HIS A N 1
ATOM 2066 C CA . HIS A 1 285 ? -51.224 2.825 99.332 1.00 88.00 285 HIS A CA 1
ATOM 2067 C C . HIS A 1 285 ? -49.881 3.213 98.712 1.00 88.00 285 HIS A C 1
ATOM 2069 O O . HIS A 1 285 ? -48.904 3.496 99.404 1.00 88.00 285 HIS A O 1
ATOM 2075 N N . CYS A 1 286 ? -49.808 3.200 97.384 1.00 89.38 286 CYS A N 1
ATOM 2076 C CA . CYS A 1 286 ? -48.641 3.701 96.676 1.00 89.38 286 CYS A CA 1
ATOM 2077 C C . CYS A 1 286 ? -48.656 5.235 96.631 1.00 89.38 286 CYS A C 1
ATOM 2079 O O . CYS A 1 286 ? -49.595 5.800 96.079 1.00 89.38 286 CYS A O 1
ATOM 2081 N N . SER A 1 287 ? -47.599 5.914 97.083 1.00 87.69 287 SER A N 1
ATOM 2082 C CA . SER A 1 287 ? -47.515 7.390 97.031 1.00 87.69 287 SER A CA 1
ATOM 2083 C C . SER A 1 287 ? -47.559 7.992 95.628 1.00 87.69 287 SER A C 1
ATOM 2085 O O . SER A 1 287 ? -47.851 9.174 95.477 1.00 87.69 287 SER A O 1
ATOM 2087 N N . VAL A 1 288 ? -47.210 7.209 94.604 1.00 87.50 288 VAL A N 1
ATOM 2088 C CA . VAL A 1 288 ? -47.042 7.702 93.230 1.00 87.50 288 VAL A CA 1
ATOM 2089 C C . VAL A 1 288 ? -48.314 7.516 92.400 1.00 87.50 288 VAL A C 1
ATOM 2091 O O . VAL A 1 288 ? -48.674 8.401 91.632 1.00 87.50 288 VAL A O 1
ATOM 2094 N N . CYS A 1 289 ? -49.011 6.384 92.547 1.00 87.25 289 CYS A N 1
ATOM 2095 C CA . CYS A 1 289 ? -50.203 6.054 91.748 1.00 87.25 289 CYS A CA 1
ATOM 2096 C C . CYS A 1 289 ? -51.462 5.754 92.574 1.00 87.25 289 CYS A C 1
ATOM 2098 O O . CYS A 1 289 ? -52.481 5.376 92.002 1.00 87.25 289 CYS A O 1
ATOM 2100 N N . ASN A 1 290 ? -51.401 5.878 93.903 1.00 86.38 290 ASN A N 1
ATOM 2101 C CA . ASN A 1 290 ? -52.502 5.632 94.844 1.00 86.38 290 ASN A CA 1
ATOM 2102 C C . ASN A 1 290 ? -53.127 4.229 94.777 1.00 86.38 290 ASN A C 1
ATOM 2104 O O . ASN A 1 290 ? -54.192 3.997 95.343 1.00 86.38 290 ASN A O 1
ATOM 2108 N N . THR A 1 291 ? -52.467 3.273 94.115 1.00 88.38 291 THR A N 1
ATOM 2109 C CA . THR A 1 291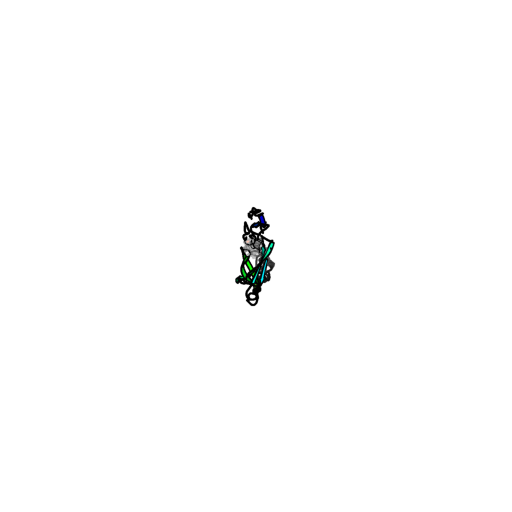 ? -52.896 1.870 94.140 1.00 88.38 291 THR A CA 1
ATOM 2110 C C . THR A 1 291 ? -52.871 1.375 95.584 1.00 88.38 291 THR A C 1
ATOM 2112 O O . THR A 1 291 ? -51.869 1.552 96.278 1.00 88.38 291 THR A O 1
ATOM 2115 N N . VAL A 1 292 ? -53.968 0.768 96.037 1.00 86.81 292 VAL A N 1
ATOM 2116 C CA . VAL A 1 292 ? -54.067 0.172 97.374 1.00 86.81 292 VAL A CA 1
ATOM 2117 C C . VAL A 1 292 ? -53.227 -1.104 97.397 1.00 86.81 292 VAL A C 1
ATOM 2119 O O . VAL A 1 292 ? -53.519 -2.056 96.678 1.00 86.81 292 VAL A O 1
ATOM 2122 N N . LEU A 1 293 ? -52.170 -1.109 98.208 1.00 87.12 293 LEU A N 1
ATOM 2123 C CA . LEU A 1 293 ? -51.231 -2.229 98.362 1.00 87.12 293 LEU A CA 1
ATOM 2124 C C . LEU A 1 293 ? -51.658 -3.152 99.504 1.00 87.12 293 LEU A C 1
ATOM 2126 O O . LEU A 1 293 ? -51.465 -4.364 99.448 1.00 87.12 293 LEU A O 1
ATOM 2130 N N . LYS A 1 294 ? -52.279 -2.563 100.529 1.00 89.06 294 LYS A N 1
ATOM 2131 C CA . LYS A 1 294 ? -52.950 -3.253 101.624 1.00 89.06 294 LYS A CA 1
ATOM 2132 C C . LYS A 1 294 ? -54.187 -2.447 102.001 1.00 89.06 294 LYS A C 1
ATOM 2134 O O . LYS A 1 294 ? -54.065 -1.294 102.410 1.00 89.06 294 LYS A O 1
ATOM 2139 N N . ALA A 1 295 ? -55.366 -3.036 101.845 1.00 84.69 295 ALA A N 1
ATOM 2140 C CA . ALA A 1 295 ? -56.608 -2.371 102.219 1.00 84.69 295 ALA A CA 1
ATOM 2141 C C . ALA A 1 295 ? -56.698 -2.200 103.743 1.00 84.69 295 ALA A C 1
ATOM 2143 O O . ALA A 1 295 ? -56.198 -3.037 104.496 1.00 84.69 295 ALA A O 1
ATOM 2144 N N . GLN A 1 296 ? -57.344 -1.122 104.187 1.00 80.69 296 GLN A N 1
ATOM 2145 C CA . GLN A 1 296 ? -57.781 -1.007 105.574 1.00 80.69 296 GLN A CA 1
ATOM 2146 C C . GLN A 1 296 ? -58.992 -1.917 105.780 1.00 80.69 296 GLN A C 1
ATOM 2148 O O . GLN A 1 296 ? -59.996 -1.794 105.080 1.00 80.69 296 GLN A O 1
ATOM 2153 N N . GLU A 1 297 ? -58.878 -2.841 106.724 1.00 82.00 297 GLU A N 1
ATOM 2154 C CA . GLU A 1 297 ? -59.955 -3.735 107.152 1.00 82.00 297 GLU A CA 1
ATOM 2155 C C . GLU A 1 297 ? -60.605 -3.217 108.438 1.00 82.00 297 GLU A C 1
ATOM 2157 O O . GLU A 1 297 ? -59.942 -2.548 109.240 1.00 82.00 297 GLU A O 1
ATOM 2162 N N . VAL A 1 298 ? -61.889 -3.540 108.600 1.00 74.19 298 VAL A N 1
ATOM 2163 C CA . VAL A 1 298 ? -62.751 -3.185 109.739 1.00 74.19 298 VAL A CA 1
ATOM 2164 C C . VAL A 1 298 ? -62.669 -4.240 110.836 1.00 74.19 298 VAL A C 1
ATOM 2166 O O . VAL A 1 298 ? -62.720 -5.439 110.480 1.00 74.19 298 VAL A O 1
#

Solvent-accessible surface area (backbone atoms only — not comparable to full-atom values): 17080 Å² total; per-residue (Å²): 133,86,82,81,84,78,79,82,90,69,80,57,76,40,79,42,76,54,39,80,48,38,55,86,39,61,14,33,44,59,23,26,28,20,77,87,77,64,54,66,78,38,76,59,45,83,36,75,40,71,42,65,31,52,54,92,87,55,75,69,48,77,50,77,48,73,52,92,86,72,52,81,22,34,35,38,42,34,35,56,20,72,82,75,68,47,80,45,71,46,74,42,70,68,44,36,83,73,53,72,46,79,44,41,50,84,39,55,9,29,38,30,33,36,38,78,44,77,51,44,94,41,79,45,78,50,75,47,80,40,83,30,88,91,34,57,44,72,44,76,52,83,38,79,40,76,56,40,79,48,38,53,83,42,61,14,32,43,62,20,26,29,19,78,86,77,64,49,71,77,37,73,60,46,81,37,72,41,71,44,76,52,82,40,79,41,78,56,40,80,47,38,54,82,43,60,14,33,43,63,22,26,28,18,78,84,78,64,50,72,76,36,74,60,47,82,36,71,41,72,43,76,51,82,40,78,40,77,57,40,78,48,38,58,83,43,60,14,32,43,62,20,27,29,18,77,85,78,62,50,72,76,37,75,60,47,81,37,72,41,73,44,74,55,80,38,79,42,77,54,42,77,59,56,102,86,46,84,29,34,44,64,20,26,29,18,76,85,77,63,51,73,77,37,72,60,49,116

Secondary structure (DSSP, 8-state):
-PPP-PPP----EEEE--B---SSS-EE--EEEETTT--EEE---EE------PPTT--EEEEEE--TTSPPPEEEEEEE-TTT--EEEEEES--EEEEEE---SSS--EEEEEEEEEETTEEEEEEEEEE-TTS------EEEE--B---SSS-EE--EEEETTT--EEE---EEPP----EEEE--B---SSS-EE--EEEETTT--EEE---EEPP----EEEE--B---SSS-EE--EEEETTT--EEE---EEPP----EEEEPPBPP-SSS--B--EEEETTT--EEEPPP-

Foldseek 3Di:
DDDDDDDDPDFDKDKDDWADAAQPGWTWDIWIAGPPPRHTPGDIDTHDHPHFAADDVFDKDWDWDDDPVRPFIKIKIWGQGPRPRDIDIDMDRPFDFDDKAAAEQAAAIWTKTWDWDDDRNDIDIDIDTDGDPVHGRPHFDKDKDDWAPAEQQGWTWDIWIAGPRPRHTPGDIDIHDHPHFDKDKDDWAPAEQQGWTWDIWIAGPRPRHTPGDIDIHDHPHFDKDKDDWAPAEQPGWTWDIWIAGPRPRHTPGDIDTHDHPHFDWDKDDWAPDDPPGHIWDIWIAGPRPRHTPGDTDD

Mean predicted aligned error: 13.71 Å

Sequence (298 aa):
MKQETVPATGHKEVTDAAVAPTCTKNGLTEGSHCSKCGWVKQAQKPISAIGHAVEKKAETVWEWNIPADGSFASVKVSAQCKNCNDTISTTANNATYWHSINATCTKDGKNVYSVTVSLGGQDFYGEKEVENPNDPARGHTEVIDAAVAPTCTETGLTEGKHCSVCNTVLKAQEVIPALGHTEVTDAAVAPTCTETGLTEGKHCSVCNTVLKAQEVIPALGHTEVTDAAVAPTCTETGLTEGKHCSVCNTVLKAQEVIPALGHTEVTDAAVAPTCTETGLTEGKHCSVCNTVLKAQEV

pLDDT: mean 90.47, std 8.58, range [48.91, 98.44]

Organism: NCBI:txid853